Protein AF-D3E4I1-F1 (afdb_monomer_lite)

Structure (mmCIF, N/CA/C/O backbone):
data_AF-D3E4I1-F1
#
_entry.id   AF-D3E4I1-F1
#
loop_
_atom_site.group_PDB
_atom_site.id
_atom_site.type_symbol
_atom_site.label_atom_id
_atom_site.label_alt_id
_atom_site.label_comp_id
_atom_site.label_asym_id
_atom_site.label_entity_id
_atom_site.label_seq_id
_atom_site.pdbx_PDB_ins_code
_atom_site.Cartn_x
_atom_site.Cartn_y
_atom_site.Cartn_z
_atom_site.occupancy
_atom_site.B_iso_or_equiv
_atom_site.auth_seq_id
_atom_site.auth_comp_id
_atom_site.auth_asym_id
_atom_site.auth_atom_id
_atom_site.pdbx_PDB_model_num
ATOM 1 N N . MET A 1 1 ? 21.323 5.789 11.552 1.00 36.91 1 MET A N 1
ATOM 2 C CA . MET A 1 1 ? 20.422 6.465 10.595 1.00 36.91 1 MET A CA 1
ATOM 3 C C . MET A 1 1 ? 19.022 6.414 11.172 1.00 36.91 1 MET A C 1
ATOM 5 O O . MET A 1 1 ? 18.450 5.338 11.233 1.00 36.91 1 MET A O 1
ATOM 9 N N . THR A 1 2 ? 18.510 7.530 11.676 1.00 33.69 2 THR A N 1
ATOM 10 C CA . THR A 1 2 ? 17.111 7.660 12.098 1.00 33.69 2 THR A CA 1
ATOM 11 C C . THR A 1 2 ? 16.271 7.856 10.841 1.00 33.69 2 THR A C 1
ATOM 13 O O . THR A 1 2 ? 16.482 8.821 10.106 1.00 33.69 2 THR A O 1
ATOM 16 N N . ASN A 1 3 ? 15.364 6.923 10.550 1.00 42.56 3 ASN A N 1
ATOM 17 C CA . ASN A 1 3 ? 14.399 7.085 9.466 1.00 42.56 3 ASN A CA 1
ATOM 18 C C . ASN A 1 3 ? 13.478 8.265 9.818 1.00 42.56 3 ASN A C 1
ATOM 20 O O . ASN A 1 3 ? 12.537 8.107 10.595 1.00 42.56 3 ASN A O 1
ATOM 24 N N . ARG A 1 4 ? 13.765 9.460 9.283 1.00 48.34 4 ARG A N 1
ATOM 25 C CA . ARG A 1 4 ? 12.810 10.580 9.306 1.00 48.34 4 ARG A CA 1
ATOM 26 C C . ARG A 1 4 ? 11.484 10.080 8.719 1.00 48.34 4 ARG A C 1
ATOM 28 O O . ARG A 1 4 ? 11.490 9.507 7.632 1.00 48.34 4 ARG A O 1
ATOM 35 N N . GLY A 1 5 ? 10.393 10.260 9.460 1.00 61.69 5 GLY A N 1
ATOM 36 C CA . GLY A 1 5 ? 9.040 9.861 9.067 1.00 61.69 5 GLY A CA 1
ATOM 37 C C . GLY A 1 5 ? 8.510 8.554 9.668 1.00 61.69 5 GLY A C 1
ATOM 38 O O . GLY A 1 5 ? 7.315 8.318 9.556 1.00 61.69 5 GLY A O 1
ATOM 39 N N . THR A 1 6 ? 9.324 7.706 10.320 1.00 73.38 6 THR A N 1
ATOM 40 C CA . THR A 1 6 ? 8.783 6.482 10.958 1.00 73.38 6 THR A CA 1
ATOM 41 C C . THR A 1 6 ? 8.010 6.801 12.237 1.00 73.38 6 THR A C 1
ATOM 43 O O . THR A 1 6 ? 6.896 6.327 12.385 1.00 73.38 6 THR A O 1
ATOM 46 N N . ALA A 1 7 ? 8.563 7.632 13.126 1.00 83.75 7 ALA A N 1
ATOM 47 C CA . ALA A 1 7 ? 7.872 8.020 14.359 1.00 83.75 7 ALA A CA 1
ATOM 48 C C . ALA A 1 7 ? 6.599 8.833 14.063 1.00 83.75 7 ALA A C 1
ATOM 50 O O . ALA A 1 7 ? 5.526 8.470 14.522 1.00 83.75 7 ALA A O 1
ATOM 51 N N . GLU A 1 8 ? 6.713 9.855 13.208 1.00 86.56 8 GLU A N 1
ATOM 52 C CA . GLU A 1 8 ? 5.580 10.682 12.763 1.00 86.56 8 GLU A CA 1
ATOM 53 C C . GLU A 1 8 ? 4.506 9.839 12.050 1.00 86.56 8 GLU A C 1
ATOM 55 O O . GLU A 1 8 ? 3.317 10.041 12.258 1.00 86.56 8 GLU A O 1
ATOM 60 N N . GLY A 1 9 ? 4.912 8.860 11.231 1.00 87.50 9 GLY A N 1
ATOM 61 C CA . GLY A 1 9 ? 3.986 7.929 10.582 1.00 87.50 9 GLY A CA 1
ATOM 62 C C . GLY A 1 9 ? 3.204 7.091 11.591 1.00 87.50 9 GLY A C 1
ATOM 63 O O . GLY A 1 9 ? 1.982 7.033 11.512 1.00 87.50 9 GLY A O 1
ATOM 64 N N . THR A 1 10 ? 3.890 6.519 12.582 1.00 91.38 10 THR A N 1
ATOM 65 C CA . THR A 1 10 ? 3.241 5.753 13.654 1.00 91.38 10 THR A CA 1
ATOM 66 C C . THR A 1 10 ? 2.313 6.622 14.509 1.00 91.38 10 THR A C 1
ATOM 68 O O . THR A 1 10 ? 1.240 6.173 14.903 1.00 91.38 10 THR A O 1
ATOM 71 N N . GLU A 1 11 ? 2.677 7.876 14.778 1.00 93.94 11 GLU A N 1
ATOM 72 C CA . GLU A 1 11 ? 1.803 8.821 15.487 1.00 93.94 11 GLU A CA 1
ATOM 73 C C . GLU A 1 11 ? 0.514 9.113 14.705 1.00 93.94 11 GLU A C 1
ATOM 75 O O . GLU A 1 11 ? -0.566 9.150 15.300 1.00 93.94 11 GLU A O 1
ATOM 80 N N . GLU A 1 12 ? 0.595 9.261 13.380 1.00 94.56 12 GLU A N 1
ATOM 81 C CA . GLU A 1 12 ? -0.579 9.428 12.510 1.00 94.56 12 GLU A CA 1
ATOM 82 C C . GLU A 1 12 ? -1.448 8.165 12.463 1.00 94.56 12 GLU A C 1
ATOM 84 O O . GLU A 1 12 ? -2.672 8.260 12.533 1.00 94.56 12 GLU A O 1
ATOM 89 N N . GLU A 1 13 ? -0.839 6.978 12.391 1.00 95.81 13 GLU A N 1
ATOM 90 C CA . GLU A 1 13 ? -1.548 5.689 12.431 1.00 95.81 13 GLU A CA 1
ATOM 91 C C . GLU A 1 13 ? -2.363 5.548 13.724 1.00 95.81 13 GLU A C 1
ATOM 93 O O . GLU A 1 13 ? -3.569 5.284 13.681 1.00 95.81 13 GLU A O 1
ATOM 98 N N . ILE A 1 14 ? -1.735 5.815 14.875 1.00 96.88 14 ILE A N 1
ATOM 99 C CA . ILE A 1 14 ? -2.391 5.807 16.190 1.00 96.88 14 ILE A CA 1
ATOM 100 C C . ILE A 1 14 ? -3.504 6.857 16.241 1.00 96.88 14 ILE A C 1
ATOM 102 O O . ILE A 1 14 ? -4.621 6.553 16.663 1.00 96.88 14 ILE A O 1
ATOM 106 N N . SER A 1 15 ? -3.221 8.087 15.809 1.00 96.56 15 SER A N 1
ATOM 107 C CA . SER A 1 15 ? -4.190 9.189 15.841 1.00 96.56 15 SER A CA 1
ATOM 108 C C . SER A 1 15 ? -5.423 8.884 14.992 1.00 96.56 15 SER A C 1
ATOM 110 O O . SER A 1 15 ? -6.545 9.158 15.416 1.00 96.56 15 SER A O 1
ATOM 112 N N . PHE A 1 16 ? -5.235 8.258 13.830 1.00 96.81 16 PHE A N 1
ATOM 113 C CA . PHE A 1 16 ? -6.325 7.865 12.946 1.00 96.81 16 PHE A CA 1
ATOM 114 C C . PHE A 1 16 ? -7.202 6.756 13.547 1.00 96.81 16 PHE A C 1
ATOM 116 O O . PHE A 1 16 ? -8.428 6.827 13.459 1.00 96.81 16 PHE A O 1
ATOM 123 N N . VAL A 1 17 ? -6.605 5.768 14.222 1.00 98.00 17 VAL A N 1
ATOM 124 C CA . VAL A 1 17 ? -7.364 4.740 14.959 1.00 98.00 17 VAL A CA 1
ATOM 125 C C . VAL A 1 17 ? -8.220 5.367 16.053 1.00 98.00 17 VAL A C 1
ATOM 127 O O . VAL A 1 17 ? -9.422 5.101 16.124 1.00 98.00 17 VAL A O 1
ATOM 130 N N . LYS A 1 18 ? -7.623 6.243 16.867 1.00 98.00 18 LYS A N 1
ATOM 131 C CA . LYS A 1 18 ? -8.336 6.954 17.936 1.00 98.00 18 LYS A CA 1
ATOM 132 C C . LYS A 1 18 ? -9.490 7.783 17.382 1.00 98.00 18 LYS A C 1
ATOM 134 O O . LYS A 1 18 ? -10.589 7.731 17.924 1.00 98.00 18 LYS A O 1
ATOM 139 N N . LEU A 1 19 ? -9.260 8.507 16.285 1.00 96.56 19 LEU A N 1
ATOM 140 C CA . LEU A 1 19 ? -10.280 9.307 15.607 1.00 96.56 19 LEU A CA 1
ATOM 141 C C . LEU A 1 19 ? -11.499 8.459 15.216 1.00 96.56 19 LEU A C 1
ATOM 143 O O . LEU A 1 19 ? -12.627 8.819 15.547 1.00 96.56 19 LEU A O 1
ATOM 147 N N . LEU A 1 20 ? -11.279 7.313 14.563 1.00 97.12 20 LEU A N 1
ATOM 148 C CA . LEU A 1 20 ? -12.366 6.419 14.154 1.00 97.12 20 LEU A CA 1
ATOM 149 C C . LEU A 1 20 ? -13.113 5.827 15.355 1.00 97.12 20 LEU A C 1
ATOM 151 O O . LEU A 1 20 ? -14.343 5.769 15.341 1.00 97.12 20 LEU A O 1
ATOM 155 N N . ASN A 1 21 ? -12.392 5.414 16.397 1.00 98.00 21 ASN A N 1
ATOM 156 C CA . ASN A 1 21 ? -12.979 4.760 17.568 1.00 98.00 21 ASN A CA 1
ATOM 157 C C . ASN A 1 21 ? -13.709 5.721 18.516 1.00 98.00 21 ASN A C 1
ATOM 159 O O . ASN A 1 21 ? -14.618 5.273 19.216 1.00 98.00 21 ASN A O 1
ATOM 163 N N . LYS A 1 22 ? -13.371 7.019 18.509 1.00 96.81 22 LYS A N 1
ATOM 164 C CA . LYS A 1 22 ? -14.124 8.069 19.222 1.00 96.81 22 LYS A CA 1
ATOM 165 C C . LYS A 1 22 ? -15.528 8.274 18.665 1.00 96.81 22 LYS A C 1
ATOM 167 O O . LYS A 1 22 ? -16.434 8.604 19.420 1.00 96.81 22 LYS A O 1
ATOM 172 N N . LYS A 1 23 ? -15.717 8.054 17.358 1.00 94.12 23 LYS A N 1
ATOM 173 C CA . LYS A 1 23 ? -17.021 8.151 16.671 1.00 94.12 23 LYS A CA 1
ATOM 174 C C . LYS A 1 23 ? -17.686 9.534 16.796 1.00 94.12 23 LYS A C 1
ATOM 176 O O . LYS A 1 23 ? -18.899 9.650 16.669 1.00 94.12 23 LYS A O 1
ATOM 181 N N . GLU A 1 24 ? -16.893 10.583 17.017 1.00 93.19 24 GLU A N 1
ATOM 182 C CA . GLU A 1 24 ? -17.367 11.976 17.060 1.00 93.19 24 GLU A CA 1
ATOM 183 C C . GLU A 1 24 ? -17.644 12.531 15.652 1.00 93.19 24 GLU A C 1
ATOM 185 O O . GLU A 1 24 ? -18.569 13.319 15.465 1.00 93.19 24 GLU A O 1
ATOM 190 N N . ASP A 1 25 ? -16.867 12.086 14.658 1.00 91.25 25 ASP A N 1
ATOM 191 C CA . ASP A 1 25 ? -17.069 12.366 13.235 1.00 91.25 25 ASP A CA 1
ATOM 192 C C . ASP A 1 25 ? -17.334 11.051 12.489 1.00 91.25 25 ASP A C 1
ATOM 194 O O . ASP A 1 25 ? -16.483 10.158 12.425 1.00 91.25 25 ASP A O 1
ATOM 198 N N . LEU A 1 26 ? -18.539 10.931 11.932 1.00 93.88 26 LEU A N 1
ATOM 199 C CA . LEU A 1 26 ? -18.988 9.735 11.223 1.00 93.88 26 LEU A CA 1
ATOM 200 C C . LEU A 1 26 ? -18.676 9.760 9.722 1.00 93.88 26 LEU A C 1
ATOM 202 O O . LEU A 1 26 ? -18.891 8.753 9.057 1.00 93.88 26 LEU A O 1
ATOM 206 N N . SER A 1 27 ? -18.100 10.840 9.185 1.00 94.12 27 SER A N 1
ATOM 207 C CA . SER A 1 27 ? -17.825 10.970 7.746 1.00 94.12 27 SER A CA 1
ATOM 208 C C . SER A 1 27 ? -16.948 9.840 7.195 1.00 94.12 27 SER A C 1
ATOM 210 O O . SER A 1 27 ? -17.201 9.321 6.107 1.00 94.12 27 SER A O 1
ATOM 212 N N . TYR A 1 28 ? -15.950 9.390 7.959 1.00 93.12 28 TYR A N 1
ATOM 213 C CA . TYR A 1 28 ? -15.136 8.233 7.584 1.00 93.12 28 TYR A CA 1
ATOM 214 C C . TYR A 1 28 ? -15.924 6.920 7.631 1.00 93.12 28 TYR A C 1
ATOM 216 O O . TYR A 1 28 ? -15.741 6.065 6.766 1.00 93.12 28 TYR A O 1
ATOM 224 N N . TRP A 1 29 ? -16.811 6.756 8.613 1.00 95.06 29 TRP A N 1
ATOM 225 C CA . TRP A 1 29 ? -17.662 5.573 8.737 1.00 95.06 29 TRP A CA 1
ATOM 226 C C . TRP A 1 29 ? -18.693 5.490 7.609 1.00 95.06 29 TRP A C 1
ATOM 228 O O . TRP A 1 29 ? -18.923 4.403 7.076 1.00 95.06 29 TRP A O 1
ATOM 238 N N . ASP A 1 30 ? -19.220 6.633 7.172 1.00 93.62 30 ASP A N 1
ATOM 239 C CA . ASP A 1 30 ? -20.102 6.737 6.010 1.00 93.62 30 ASP A CA 1
ATOM 240 C C . ASP A 1 30 ? -19.381 6.303 4.724 1.00 93.62 30 ASP A C 1
ATOM 242 O O . ASP A 1 30 ? -19.939 5.559 3.917 1.00 93.62 30 ASP A O 1
ATOM 246 N N . VAL A 1 31 ? -18.110 6.695 4.552 1.00 93.06 31 VAL A N 1
ATOM 247 C CA . VAL A 1 31 ? -17.268 6.252 3.422 1.00 93.06 31 VAL A CA 1
ATOM 248 C C . VAL A 1 31 ? -16.987 4.751 3.480 1.00 93.06 31 VAL A C 1
ATOM 250 O O . VAL A 1 31 ? -16.997 4.082 2.445 1.00 93.06 31 VAL A O 1
ATOM 253 N N . LEU A 1 32 ? -16.733 4.213 4.675 1.00 92.50 32 LEU A N 1
ATOM 254 C CA . LEU A 1 32 ? -16.532 2.777 4.874 1.00 92.50 32 LEU A CA 1
ATOM 255 C C . LEU A 1 32 ? -17.819 1.976 4.638 1.00 92.50 32 LEU A C 1
ATOM 257 O O . LEU A 1 32 ? -17.732 0.792 4.312 1.00 92.50 32 LEU A O 1
ATOM 261 N N . ASN A 1 33 ? -18.987 2.614 4.768 1.00 94.69 33 ASN A N 1
ATOM 262 C CA . ASN A 1 33 ? -20.305 1.993 4.669 1.00 94.69 33 ASN A CA 1
ATOM 263 C C . ASN A 1 33 ? -20.447 0.798 5.636 1.00 94.69 33 ASN A C 1
ATOM 265 O O . ASN A 1 33 ? -20.873 -0.297 5.259 1.00 94.69 33 ASN A O 1
ATOM 269 N N . LEU A 1 34 ? -20.033 1.012 6.889 1.00 94.19 34 LEU A N 1
ATOM 270 C CA . LEU A 1 34 ? -20.087 0.040 7.983 1.00 94.19 34 LEU A CA 1
ATOM 271 C C . LEU A 1 34 ? -20.824 0.638 9.188 1.00 94.19 34 LEU A C 1
ATOM 273 O O . LEU A 1 34 ? -20.801 1.845 9.411 1.00 94.19 34 LEU A O 1
ATOM 277 N N . ASP A 1 35 ? -21.459 -0.216 9.992 1.00 93.00 35 ASP A N 1
ATOM 278 C CA . ASP A 1 35 ? -22.154 0.213 11.210 1.00 93.00 35 ASP A CA 1
ATOM 279 C C . ASP A 1 35 ? -21.155 0.609 12.305 1.00 93.00 35 ASP A C 1
ATOM 281 O O . ASP A 1 35 ? -20.599 -0.248 12.993 1.00 93.00 35 ASP A O 1
ATOM 285 N N . HIS A 1 36 ? -20.958 1.907 12.508 1.00 92.25 36 HIS A N 1
ATOM 286 C CA . HIS A 1 36 ? -20.023 2.411 13.508 1.00 92.25 36 HIS A CA 1
ATOM 287 C C . HIS A 1 36 ? -20.338 1.942 14.935 1.00 92.25 36 HIS A C 1
ATOM 289 O O . HIS A 1 36 ? -19.455 2.033 15.770 1.00 92.25 36 HIS A O 1
ATOM 295 N N . ASN A 1 37 ? -21.523 1.420 15.271 1.00 92.69 37 ASN A N 1
ATOM 296 C CA . ASN A 1 37 ? -21.819 0.988 16.646 1.00 92.69 37 ASN A CA 1
ATOM 297 C C . ASN A 1 37 ? -21.088 -0.297 17.042 1.00 92.69 37 ASN A C 1
ATOM 299 O O . ASN A 1 37 ? -20.592 -0.395 18.161 1.00 92.69 37 ASN A O 1
ATOM 303 N N . CYS A 1 38 ? -20.986 -1.255 16.120 1.00 94.81 38 CYS A N 1
ATOM 304 C CA . CYS A 1 38 ? -20.365 -2.559 16.366 1.00 94.81 38 CYS A CA 1
ATOM 305 C C . CYS A 1 38 ? -19.021 -2.750 15.653 1.00 94.81 38 CYS A C 1
ATOM 307 O O . CYS A 1 38 ? -18.448 -3.836 15.721 1.00 94.81 38 CYS A O 1
ATOM 309 N N . HIS A 1 39 ? -18.520 -1.720 14.971 1.00 97.62 39 HIS A N 1
ATOM 310 C CA . HIS A 1 39 ? -17.228 -1.748 14.296 1.00 97.62 39 HIS A CA 1
ATOM 311 C C . HIS A 1 39 ? -16.209 -0.833 14.976 1.00 97.62 39 HIS A C 1
ATOM 313 O O . HIS A 1 39 ? -16.547 0.213 15.539 1.00 97.62 39 HIS A O 1
ATOM 319 N N . PHE A 1 40 ? -14.948 -1.250 14.899 1.00 98.25 40 PHE A N 1
ATOM 320 C CA . PHE A 1 40 ? -13.806 -0.590 15.518 1.00 98.25 40 PHE A CA 1
ATOM 321 C C . PHE A 1 40 ? -12.605 -0.627 14.577 1.00 98.25 40 PHE A C 1
ATOM 323 O O . PHE A 1 40 ? -12.374 -1.617 13.880 1.00 98.25 40 PHE A O 1
ATOM 330 N N . ALA A 1 41 ? -11.846 0.461 14.551 1.00 98.19 41 ALA A N 1
ATOM 331 C CA . ALA A 1 41 ? -10.564 0.534 13.874 1.00 98.19 41 ALA A CA 1
ATOM 332 C C . ALA A 1 41 ? -9.480 -0.110 14.741 1.00 98.19 41 ALA A C 1
ATOM 334 O O . ALA A 1 41 ? -9.385 0.174 15.936 1.00 98.19 41 ALA A O 1
ATOM 335 N N . ILE A 1 42 ? -8.659 -0.956 14.123 1.00 98.44 42 ILE A N 1
ATOM 336 C CA . ILE A 1 42 ? -7.605 -1.734 14.771 1.00 98.44 42 ILE A CA 1
ATOM 337 C C . ILE A 1 42 ? -6.262 -1.406 14.124 1.00 98.44 42 ILE A C 1
ATOM 339 O O . ILE A 1 42 ? -6.091 -1.580 12.913 1.00 98.44 42 ILE A O 1
ATOM 343 N N . HIS A 1 43 ? -5.305 -0.949 14.933 1.00 98.25 43 HIS A N 1
ATOM 344 C CA . HIS A 1 43 ? -3.932 -0.701 14.502 1.00 98.25 43 HIS A CA 1
ATOM 345 C C . HIS A 1 43 ? -3.197 -2.019 14.234 1.00 98.25 43 HIS A C 1
ATOM 347 O O . HIS A 1 43 ? -3.180 -2.917 15.080 1.00 98.25 43 HIS A O 1
ATOM 353 N N . VAL A 1 44 ? -2.560 -2.130 13.068 1.00 96.94 44 VAL A N 1
ATOM 354 C CA . VAL A 1 44 ? -1.789 -3.308 12.668 1.00 96.94 44 VAL A CA 1
ATOM 355 C C . VAL A 1 44 ? -0.364 -3.229 13.204 1.00 96.94 44 VAL A C 1
ATOM 35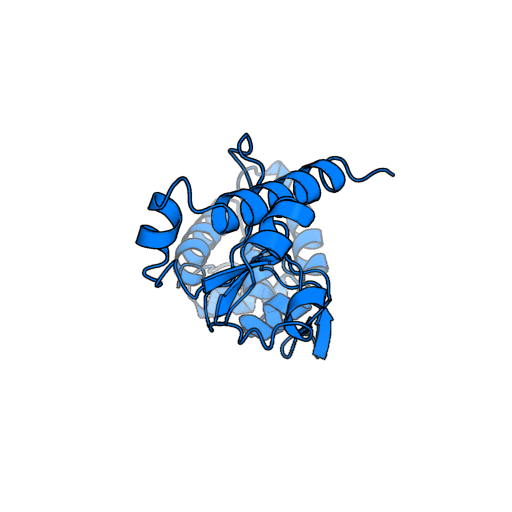7 O O . VAL A 1 44 ? 0.416 -2.382 12.787 1.00 96.94 44 VAL A O 1
ATOM 360 N N . LEU A 1 45 ? 0.014 -4.171 14.069 1.00 94.38 45 LEU A N 1
ATOM 361 C CA . LEU A 1 45 ? 1.353 -4.215 14.666 1.00 94.38 45 LEU A CA 1
ATOM 362 C C . LEU A 1 45 ? 2.244 -5.286 14.034 1.00 94.38 45 LEU A C 1
ATOM 364 O O . LEU A 1 45 ? 3.466 -5.134 13.939 1.00 94.38 45 LEU A O 1
ATOM 368 N N . TYR A 1 46 ? 1.646 -6.396 13.598 1.00 94.25 46 TYR A N 1
ATOM 369 C CA . TYR A 1 46 ? 2.392 -7.608 13.300 1.00 94.25 46 TYR A CA 1
ATOM 370 C C . TYR A 1 46 ? 2.511 -7.892 11.808 1.00 94.25 46 TYR A C 1
ATOM 372 O O . TYR A 1 46 ? 1.603 -7.689 10.998 1.00 94.25 46 TYR A O 1
ATOM 380 N N . GLN A 1 47 ? 3.650 -8.478 11.441 1.00 93.81 47 GLN A N 1
ATOM 381 C CA . GLN A 1 47 ? 3.862 -8.988 10.093 1.00 93.81 47 GLN A CA 1
ATOM 382 C C . GLN A 1 47 ? 2.870 -10.104 9.757 1.00 93.81 47 GLN A C 1
ATOM 384 O O . GLN A 1 47 ? 2.620 -11.009 10.557 1.00 93.81 47 GLN A O 1
ATOM 389 N N . LYS A 1 48 ? 2.382 -10.096 8.518 1.00 91.81 48 LYS A N 1
ATOM 390 C CA . LYS A 1 48 ? 1.477 -11.114 7.977 1.00 91.81 48 LYS A CA 1
ATOM 391 C C . LYS A 1 48 ? 2.209 -11.982 6.964 1.00 91.81 48 LYS A C 1
ATOM 393 O O . LYS A 1 48 ? 3.154 -11.549 6.303 1.00 91.81 48 LYS A O 1
ATOM 398 N N . PHE A 1 49 ? 1.800 -13.241 6.849 1.00 91.44 49 PHE A N 1
ATOM 399 C CA . PHE A 1 49 ? 2.400 -14.152 5.882 1.00 91.44 49 PHE A CA 1
ATOM 400 C C . PHE A 1 49 ? 1.947 -13.797 4.461 1.00 91.44 49 PHE A C 1
ATOM 402 O O . PHE A 1 49 ? 0.762 -13.868 4.137 1.00 91.44 49 PHE A O 1
ATOM 409 N N . SER A 1 50 ? 2.892 -13.424 3.600 1.00 87.00 50 SER A N 1
ATOM 410 C CA . SER A 1 50 ? 2.628 -13.142 2.191 1.00 87.00 50 SER A CA 1
ATOM 411 C C . SER A 1 50 ? 2.803 -14.403 1.358 1.00 87.00 50 SER A C 1
ATOM 413 O O . SER A 1 50 ? 3.893 -14.975 1.310 1.00 87.00 50 SER A O 1
ATOM 415 N N . LYS A 1 51 ? 1.738 -14.790 0.644 1.00 86.88 51 LYS A N 1
ATOM 416 C CA . LYS A 1 51 ? 1.760 -15.904 -0.318 1.00 86.88 51 LYS A CA 1
ATOM 417 C C . LYS A 1 51 ? 2.684 -15.626 -1.505 1.00 86.88 51 LYS A C 1
ATOM 419 O O . LYS A 1 51 ? 3.300 -16.552 -2.008 1.00 86.88 51 LYS A O 1
ATOM 424 N N . ILE A 1 52 ? 2.800 -14.360 -1.918 1.00 82.38 52 ILE A N 1
ATOM 425 C CA . ILE A 1 52 ? 3.618 -13.954 -3.073 1.00 82.38 52 ILE A CA 1
ATOM 426 C C . ILE A 1 52 ? 5.098 -14.149 -2.755 1.00 82.38 52 ILE A C 1
ATOM 428 O O . ILE A 1 52 ? 5.829 -14.757 -3.520 1.00 82.38 52 ILE A O 1
ATOM 432 N N . SER A 1 53 ? 5.543 -13.661 -1.596 1.00 81.38 53 SER A N 1
ATOM 433 C CA . SER A 1 53 ? 6.957 -13.726 -1.215 1.00 81.38 53 SER A CA 1
ATOM 434 C C . SER A 1 53 ? 7.315 -14.939 -0.353 1.00 81.38 53 SER A C 1
ATOM 436 O O . SER A 1 53 ? 8.454 -15.024 0.100 1.00 81.38 53 SER A O 1
ATOM 438 N N . ASN A 1 54 ? 6.345 -15.816 -0.069 1.00 85.25 54 ASN A N 1
ATOM 439 C CA . ASN A 1 54 ? 6.460 -16.993 0.798 1.00 85.25 54 ASN A CA 1
ATOM 440 C C . ASN A 1 54 ? 7.176 -16.718 2.140 1.00 85.25 54 ASN A C 1
ATOM 442 O O . ASN A 1 54 ? 8.034 -17.481 2.582 1.00 85.25 54 ASN A O 1
ATOM 446 N N . LYS A 1 55 ? 6.878 -15.573 2.765 1.00 89.56 55 LYS A N 1
ATOM 447 C CA . LYS A 1 55 ? 7.513 -15.119 4.015 1.00 89.56 55 LYS A CA 1
ATOM 448 C C . LYS A 1 55 ? 6.629 -14.126 4.762 1.00 89.56 55 LYS A C 1
ATOM 450 O O . LYS A 1 55 ? 5.725 -13.533 4.169 1.00 89.56 55 LYS A O 1
ATOM 455 N N . LYS A 1 56 ? 6.918 -13.905 6.048 1.00 92.06 56 LYS A N 1
ATOM 456 C CA . LYS A 1 56 ? 6.309 -12.817 6.824 1.00 92.06 56 LYS A CA 1
ATOM 457 C C . LYS A 1 56 ? 6.795 -11.461 6.305 1.00 92.06 56 LYS A C 1
ATOM 459 O O . LYS A 1 56 ? 7.987 -11.271 6.061 1.00 92.06 56 LYS A O 1
ATOM 464 N N . VAL A 1 57 ? 5.857 -10.545 6.092 1.00 88.06 57 VAL A N 1
ATOM 465 C CA . VAL A 1 57 ? 6.105 -9.174 5.634 1.00 88.06 57 VAL A CA 1
ATOM 466 C C . VAL A 1 57 ? 5.207 -8.214 6.400 1.00 88.06 57 VAL A C 1
ATOM 468 O O . VAL A 1 57 ? 4.132 -8.601 6.858 1.00 88.06 57 VAL A O 1
ATOM 471 N N . TYR A 1 58 ? 5.625 -6.957 6.517 1.00 87.69 58 TYR A N 1
ATOM 472 C CA . TYR A 1 58 ? 4.711 -5.917 6.973 1.00 87.69 58 TYR A CA 1
ATOM 473 C C . TYR A 1 58 ? 3.570 -5.772 5.956 1.00 87.69 58 TYR A C 1
ATOM 475 O O . TYR A 1 58 ? 3.844 -5.684 4.749 1.00 87.69 58 TYR A O 1
ATOM 483 N N . PRO A 1 59 ? 2.306 -5.834 6.402 1.00 90.00 59 PRO A N 1
ATOM 484 C CA . PRO A 1 59 ? 1.177 -5.592 5.521 1.00 90.00 59 PRO A CA 1
ATOM 485 C C . PRO A 1 59 ? 1.201 -4.145 5.016 1.00 90.00 59 PRO A C 1
ATOM 487 O O . PRO A 1 59 ? 1.871 -3.282 5.567 1.00 90.00 59 PRO A O 1
ATOM 490 N N . LYS A 1 60 ? 0.480 -3.893 3.922 1.00 87.75 60 LYS A N 1
ATOM 491 C CA . LYS A 1 60 ? 0.295 -2.530 3.397 1.00 87.75 60 LYS A CA 1
ATOM 492 C C . LYS A 1 60 ? -0.768 -1.733 4.152 1.00 87.75 60 LYS A C 1
ATOM 494 O O . LYS A 1 60 ? -0.866 -0.531 3.951 1.00 87.75 60 LYS A O 1
ATOM 499 N N . ALA A 1 61 ? -1.632 -2.442 4.869 1.00 93.50 61 ALA A N 1
ATOM 500 C CA . ALA A 1 61 ? -2.641 -1.837 5.708 1.00 93.50 61 ALA A CA 1
ATOM 501 C C . ALA A 1 61 ? -1.992 -1.525 7.050 1.00 93.50 61 ALA A C 1
ATOM 503 O O . ALA A 1 61 ? -1.397 -2.418 7.655 1.00 93.50 61 ALA A O 1
ATOM 504 N N . ASP A 1 62 ? -2.137 -0.279 7.463 1.00 95.62 62 ASP A N 1
ATOM 505 C CA . ASP A 1 62 ? -1.690 0.219 8.756 1.00 95.62 62 ASP A CA 1
ATOM 506 C C . ASP A 1 62 ? -2.849 0.082 9.766 1.00 95.62 62 ASP A C 1
ATOM 508 O O . ASP A 1 62 ? -2.646 -0.180 10.945 1.00 95.62 62 ASP A O 1
ATOM 512 N N . VAL A 1 63 ? -4.095 0.142 9.280 1.00 97.44 63 VAL A N 1
ATOM 513 C CA . VAL A 1 63 ? -5.326 -0.044 10.060 1.00 97.44 63 VAL A CA 1
ATOM 514 C C . VAL A 1 63 ? -6.265 -1.003 9.327 1.00 97.44 63 VAL A C 1
ATOM 516 O O . VAL A 1 63 ? -6.260 -1.069 8.097 1.00 97.44 63 VAL A O 1
ATOM 519 N N . TYR A 1 64 ? -7.095 -1.744 10.051 1.00 97.75 64 TYR A N 1
ATOM 520 C CA . TYR A 1 64 ? -8.263 -2.427 9.485 1.00 97.75 64 TYR A CA 1
ATOM 521 C C . TYR A 1 64 ? -9.474 -2.276 10.401 1.00 97.75 64 TYR A C 1
ATOM 523 O O . TYR A 1 64 ? -9.344 -1.823 11.535 1.00 97.75 64 TYR A O 1
ATOM 531 N N . ILE A 1 65 ? -10.654 -2.648 9.908 1.00 98.19 65 ILE A N 1
ATOM 532 C CA . ILE A 1 65 ? -11.884 -2.609 10.697 1.00 98.19 65 ILE A CA 1
ATOM 533 C C . ILE A 1 65 ? -12.219 -4.010 11.197 1.00 98.19 65 ILE A C 1
ATOM 535 O O . ILE A 1 65 ? -12.231 -4.963 10.415 1.00 98.19 65 ILE A O 1
ATOM 539 N N . ALA A 1 66 ? -12.529 -4.130 12.482 1.00 98.25 66 ALA A N 1
ATOM 540 C CA . ALA A 1 66 ? -13.048 -5.344 13.094 1.00 98.25 66 ALA A CA 1
ATOM 541 C C . ALA A 1 66 ? -14.446 -5.104 13.666 1.00 98.25 66 ALA A C 1
ATOM 543 O O . ALA A 1 66 ? -14.808 -3.972 13.996 1.00 98.25 66 ALA A O 1
ATOM 544 N N . LYS A 1 67 ? -15.238 -6.168 13.760 1.00 98.06 67 LYS A N 1
ATOM 545 C CA . LYS A 1 67 ? -16.578 -6.158 14.339 1.00 98.06 67 LYS A CA 1
ATOM 546 C C . LYS A 1 67 ? -16.571 -6.875 15.678 1.00 98.06 67 LYS A C 1
ATOM 548 O O . LYS A 1 67 ? -15.981 -7.939 15.800 1.00 98.06 67 LYS A O 1
ATOM 553 N N . GLY A 1 68 ? -17.275 -6.321 16.652 1.00 96.50 68 GLY A N 1
ATOM 554 C CA . GLY A 1 68 ? -17.446 -6.942 17.957 1.00 96.50 68 GLY A CA 1
ATOM 555 C C . GLY A 1 68 ? -18.055 -5.968 18.949 1.00 96.50 68 GLY A C 1
ATOM 556 O O . GLY A 1 68 ? -18.827 -5.083 18.571 1.00 96.50 68 GLY A O 1
ATOM 557 N N . ASN A 1 69 ? -17.705 -6.132 20.220 1.00 95.88 69 ASN A N 1
ATOM 558 C CA . ASN A 1 69 ? -18.181 -5.269 21.289 1.00 95.88 69 ASN A CA 1
ATOM 559 C C . ASN A 1 69 ? -17.039 -4.931 22.250 1.00 95.88 69 ASN A C 1
ATOM 561 O O . ASN A 1 69 ? -16.567 -5.798 22.980 1.00 95.88 69 ASN A O 1
ATOM 565 N N . VAL A 1 70 ? -16.636 -3.660 22.277 1.00 96.75 70 VAL A N 1
ATOM 566 C CA . VAL A 1 70 ? -15.652 -3.139 23.232 1.00 96.75 70 VAL A CA 1
ATOM 567 C C . VAL A 1 70 ? -16.380 -2.215 24.211 1.00 96.75 70 VAL A C 1
ATOM 569 O O . VAL A 1 70 ? -17.050 -1.281 23.760 1.00 96.75 70 VAL A O 1
ATOM 572 N N . PRO A 1 71 ? -16.284 -2.442 25.534 1.00 96.62 71 PRO A N 1
ATOM 573 C CA . PRO A 1 71 ? -16.898 -1.559 26.518 1.00 96.62 71 PRO A CA 1
ATOM 574 C C . PRO A 1 71 ? -16.415 -0.116 26.357 1.00 96.62 71 PRO A C 1
ATOM 576 O O . PRO A 1 71 ? -15.216 0.130 26.244 1.00 96.62 71 PRO A O 1
ATOM 579 N N . TYR A 1 72 ? -17.337 0.849 26.414 1.00 95.69 72 TYR A N 1
ATOM 580 C CA . TYR A 1 72 ? -16.980 2.266 26.299 1.00 95.69 72 TYR A CA 1
ATOM 581 C C . TYR A 1 72 ? -15.964 2.701 27.364 1.00 95.69 72 TYR A C 1
ATOM 583 O O . TYR A 1 72 ? -15.023 3.414 27.044 1.00 95.69 72 TYR A O 1
ATOM 591 N N . SER A 1 73 ? -16.096 2.207 28.601 1.00 97.31 73 SER A N 1
ATOM 592 C CA . SER A 1 73 ? -15.136 2.493 29.674 1.00 97.31 73 SER A CA 1
ATOM 593 C C . SER A 1 73 ? -13.717 2.056 29.313 1.00 97.31 73 SER A C 1
ATOM 595 O O . SER A 1 73 ? -12.771 2.786 29.563 1.00 97.31 73 SER A O 1
ATOM 597 N N . TYR A 1 74 ? -13.564 0.902 28.653 1.00 97.62 74 TYR A N 1
ATOM 598 C CA . TYR A 1 74 ? -12.256 0.449 28.186 1.00 97.62 74 TYR A CA 1
ATOM 599 C C . TYR A 1 74 ? -11.695 1.374 27.104 1.00 97.62 74 TYR A C 1
ATOM 601 O O . TYR A 1 74 ? -10.507 1.686 27.125 1.00 97.62 74 TYR A O 1
ATOM 609 N N . LEU A 1 75 ? -12.537 1.817 26.162 1.00 97.25 75 LEU A N 1
ATOM 610 C CA . LEU A 1 75 ? -12.119 2.773 25.136 1.00 97.25 75 LEU A CA 1
ATOM 611 C C . LEU A 1 75 ? -11.646 4.077 25.778 1.00 97.25 75 LEU A C 1
ATOM 613 O O . LEU A 1 75 ? -10.569 4.546 25.441 1.00 97.25 75 LEU A O 1
ATOM 617 N N . GLU A 1 76 ? -12.403 4.630 26.721 1.00 97.44 76 GLU A N 1
ATOM 618 C CA . GLU A 1 76 ? -12.041 5.866 27.418 1.00 97.44 76 GLU A CA 1
ATOM 619 C C . GLU A 1 76 ? -10.728 5.715 28.205 1.00 97.44 76 GLU A C 1
ATOM 621 O O . GLU A 1 76 ? -9.815 6.525 28.031 1.00 97.44 76 GLU A O 1
ATOM 626 N N . ASP A 1 77 ? -10.580 4.627 28.969 1.00 97.62 77 ASP A N 1
ATOM 627 C CA . ASP A 1 77 ? -9.375 4.325 29.756 1.00 97.62 77 ASP A CA 1
ATOM 628 C C . ASP A 1 77 ? -8.118 4.140 28.886 1.00 97.62 77 ASP A C 1
ATOM 630 O O . ASP A 1 77 ? -6.999 4.395 29.338 1.00 97.62 77 ASP A O 1
ATOM 634 N N . ASN A 1 78 ? -8.287 3.717 27.628 1.00 96.88 78 ASN A N 1
ATOM 635 C CA . ASN A 1 78 ? -7.200 3.491 26.670 1.00 96.88 78 ASN A CA 1
ATOM 636 C C . ASN A 1 78 ? -7.095 4.595 25.601 1.00 96.88 78 ASN A C 1
ATOM 638 O O . ASN A 1 78 ? -6.468 4.391 24.558 1.00 96.88 78 ASN A O 1
ATOM 642 N N . ASP A 1 79 ? -7.705 5.766 25.833 1.00 97.88 79 ASP A N 1
ATOM 643 C CA . ASP A 1 79 ? -7.729 6.901 24.893 1.00 97.88 79 ASP A CA 1
ATOM 644 C C . ASP A 1 79 ? -8.136 6.480 23.466 1.00 97.88 79 ASP A C 1
ATOM 646 O O . ASP A 1 79 ? -7.546 6.886 22.465 1.00 97.88 79 ASP A O 1
ATOM 650 N N . PHE A 1 80 ? -9.145 5.611 23.388 1.00 98.25 80 PHE A N 1
ATOM 651 C CA . PHE A 1 80 ? -9.786 5.069 22.186 1.00 98.25 80 PHE A CA 1
ATOM 652 C C . PHE A 1 80 ? -8.849 4.308 21.240 1.00 98.25 80 PHE A C 1
ATOM 654 O O . PHE A 1 80 ? -9.194 4.029 20.087 1.00 98.25 80 PHE A O 1
ATOM 661 N N . TYR A 1 81 ? -7.658 3.950 21.705 1.00 98.38 81 TYR A N 1
ATOM 662 C CA . TYR A 1 81 ? -6.695 3.210 20.913 1.00 98.38 81 TYR A CA 1
ATOM 663 C C . TYR A 1 81 ? -6.932 1.705 21.027 1.00 98.38 81 TYR A C 1
ATOM 665 O O . TYR A 1 81 ? -7.012 1.166 22.127 1.00 98.38 81 TYR A O 1
ATOM 673 N N . LEU A 1 82 ? -7.009 1.036 19.875 1.00 98.38 82 LEU A N 1
ATOM 674 C CA . LEU A 1 82 ? -7.074 -0.418 19.779 1.00 98.38 82 LEU A CA 1
ATOM 675 C C . LEU A 1 82 ? -6.018 -0.926 18.793 1.00 98.38 82 LEU A C 1
ATOM 677 O O . LEU A 1 82 ? -5.847 -0.367 17.706 1.00 98.38 82 LEU A O 1
ATOM 681 N N . SER A 1 83 ? -5.331 -2.004 19.152 1.00 97.69 83 SER A N 1
ATOM 682 C CA . SER A 1 83 ? -4.359 -2.713 18.318 1.00 97.69 83 SER A CA 1
ATOM 683 C C . SER A 1 83 ? -4.765 -4.171 18.112 1.00 97.69 83 SER A C 1
ATOM 685 O O . SER A 1 83 ? -5.770 -4.643 18.644 1.00 97.69 83 SER A O 1
ATOM 687 N N . GLU A 1 84 ? -3.974 -4.909 17.332 1.00 96.62 84 GLU A N 1
ATOM 688 C CA . GLU A 1 84 ? -4.187 -6.349 17.145 1.00 96.62 84 GLU A CA 1
ATOM 689 C C . GLU A 1 84 ? -4.199 -7.137 18.460 1.00 96.62 84 GLU A C 1
ATOM 691 O O . GLU A 1 84 ? -4.845 -8.178 18.519 1.00 96.62 84 GLU A O 1
ATOM 696 N N . ASP A 1 85 ? -3.560 -6.633 19.517 1.00 95.56 85 ASP A N 1
ATOM 697 C CA . ASP A 1 85 ? -3.559 -7.283 20.832 1.00 95.56 85 ASP A CA 1
ATOM 698 C C . ASP A 1 85 ? -4.966 -7.320 21.444 1.00 95.56 85 ASP A C 1
ATOM 700 O O . ASP A 1 85 ? -5.346 -8.296 22.079 1.00 95.56 85 ASP A O 1
ATOM 704 N N . ASN A 1 86 ? -5.789 -6.306 21.166 1.00 96.56 86 ASN A N 1
ATOM 705 C CA . ASN A 1 86 ? -7.156 -6.225 21.680 1.00 96.56 86 ASN A CA 1
ATOM 706 C C . ASN A 1 86 ? -8.136 -7.152 20.955 1.00 96.56 86 ASN A C 1
ATOM 708 O O . ASN A 1 86 ? -9.279 -7.303 21.381 1.00 96.56 86 ASN A O 1
ATOM 712 N N . THR A 1 87 ? -7.735 -7.737 19.826 1.00 93.38 87 THR A N 1
ATOM 713 C CA . THR A 1 87 ? -8.656 -8.539 19.012 1.00 93.38 87 THR A CA 1
ATOM 714 C C . THR A 1 87 ? -9.012 -9.854 19.683 1.00 93.38 87 THR A C 1
ATOM 716 O O . THR A 1 87 ? -10.169 -10.259 19.627 1.00 93.38 87 THR A O 1
ATOM 719 N N . GLU A 1 88 ? -8.053 -10.476 20.371 1.00 90.19 88 GLU A N 1
ATOM 720 C CA . GLU A 1 88 ? -8.284 -11.694 21.149 1.00 90.19 88 GLU A CA 1
ATOM 721 C C . GLU A 1 88 ? -9.055 -11.388 22.442 1.00 90.19 88 GLU A C 1
ATOM 723 O O . GLU A 1 88 ? -9.976 -12.126 22.788 1.00 90.19 88 GLU A O 1
ATOM 728 N N . ASP A 1 89 ? -8.749 -10.268 23.108 1.00 93.50 89 ASP A N 1
ATOM 729 C CA . ASP A 1 89 ? -9.386 -9.865 24.373 1.00 93.50 89 ASP A CA 1
ATOM 730 C C . ASP A 1 89 ? -10.901 -9.634 24.246 1.00 93.50 89 ASP A C 1
ATOM 732 O O . ASP A 1 89 ? -11.658 -9.902 25.183 1.00 93.50 89 ASP A O 1
ATOM 736 N N . PHE A 1 90 ? -11.349 -9.126 23.094 1.00 95.38 90 PHE A N 1
ATOM 737 C CA . PHE A 1 90 ? -12.745 -8.740 22.854 1.00 95.38 90 PHE A CA 1
ATOM 738 C C . PHE A 1 90 ? -13.435 -9.539 21.741 1.00 95.38 90 PHE A C 1
ATOM 740 O O . PHE A 1 90 ? -14.515 -9.140 21.304 1.00 95.38 90 PHE A O 1
ATOM 747 N N . ASP A 1 91 ? -12.830 -10.642 21.285 1.00 95.00 91 ASP A N 1
ATOM 748 C CA . ASP A 1 91 ? -13.346 -11.488 20.193 1.00 95.00 91 ASP A CA 1
ATOM 749 C C . ASP A 1 91 ? -13.723 -10.662 18.945 1.00 95.00 91 ASP A C 1
ATOM 751 O O . ASP A 1 91 ? -14.818 -10.760 18.385 1.00 95.00 91 ASP A O 1
ATOM 755 N N . LEU A 1 92 ? -12.828 -9.747 18.553 1.00 97.38 92 LEU A N 1
ATOM 756 C CA . LEU A 1 92 ? -13.068 -8.838 17.434 1.00 97.38 92 LEU A CA 1
ATOM 757 C C . LEU A 1 92 ? -12.788 -9.550 16.113 1.00 97.38 92 LEU A C 1
ATOM 759 O O . LEU A 1 92 ? -11.648 -9.892 15.799 1.00 97.38 92 LEU A O 1
ATOM 763 N N . GLU A 1 93 ? -13.818 -9.691 15.287 1.00 97.62 93 GLU A N 1
ATOM 764 C CA . GLU A 1 93 ? -13.727 -10.344 13.986 1.00 97.62 93 GLU A CA 1
ATOM 765 C C . GLU A 1 93 ? -13.278 -9.352 12.895 1.00 97.62 93 GLU A C 1
ATOM 767 O O . GLU A 1 93 ? -14.005 -8.399 12.591 1.00 97.62 93 GLU A O 1
ATOM 772 N N . PRO A 1 94 ? -12.121 -9.554 12.233 1.00 96.94 94 PRO A N 1
ATOM 773 C CA . PRO A 1 94 ? -11.676 -8.671 11.157 1.00 96.94 94 PRO A CA 1
ATOM 774 C C . PRO A 1 94 ? -12.633 -8.673 9.956 1.00 96.94 94 PRO A C 1
ATOM 776 O O . PRO A 1 94 ? -12.921 -9.718 9.363 1.00 96.94 94 PRO A O 1
ATOM 779 N N . ILE A 1 95 ? -13.054 -7.489 9.509 1.00 96.94 95 ILE A N 1
ATOM 780 C CA . ILE A 1 95 ? -13.859 -7.327 8.298 1.00 96.94 95 ILE A CA 1
ATOM 781 C C . ILE A 1 95 ? -12.946 -7.326 7.073 1.00 96.94 95 ILE A C 1
ATOM 783 O O . ILE A 1 95 ? -12.016 -6.526 6.940 1.00 96.94 95 ILE A O 1
ATOM 787 N N . LYS A 1 96 ? -13.219 -8.230 6.131 1.00 94.25 96 LYS A N 1
ATOM 788 C CA . LYS A 1 96 ? -12.431 -8.354 4.898 1.00 94.25 96 LYS A CA 1
ATOM 789 C C . LYS A 1 96 ? -12.496 -7.077 4.058 1.00 94.25 96 LYS A C 1
ATOM 791 O O . LYS A 1 96 ? -13.527 -6.424 3.984 1.00 94.25 96 LYS A O 1
ATOM 796 N N . TYR A 1 97 ? -11.397 -6.798 3.355 1.00 91.44 97 TYR A N 1
ATOM 797 C CA . TYR A 1 97 ? -11.261 -5.674 2.418 1.00 91.44 97 TYR A CA 1
ATOM 798 C C . TYR A 1 97 ? -11.367 -4.276 3.052 1.00 91.44 97 TYR A C 1
ATOM 800 O O . TYR A 1 97 ? -11.612 -3.307 2.345 1.00 91.44 97 TYR A O 1
ATOM 808 N N . THR A 1 98 ? -11.103 -4.159 4.358 1.00 95.00 98 THR A N 1
ATOM 809 C CA . THR A 1 98 ? -11.106 -2.884 5.101 1.00 95.00 98 THR A CA 1
ATOM 810 C C . THR A 1 98 ? -9.707 -2.382 5.457 1.00 95.00 98 THR A C 1
ATOM 812 O O . THR A 1 98 ? -9.554 -1.528 6.322 1.00 95.00 98 THR A O 1
ATOM 815 N N . GLY A 1 99 ? -8.664 -2.922 4.821 1.00 95.19 99 GLY A N 1
ATOM 816 C CA . GLY A 1 99 ? -7.296 -2.470 5.059 1.00 95.19 99 GLY A CA 1
ATOM 817 C C . GLY A 1 99 ? -7.110 -1.023 4.602 1.00 95.19 99 GLY A C 1
ATOM 818 O O . GLY A 1 99 ? -7.234 -0.733 3.412 1.00 95.19 99 GLY A O 1
ATOM 819 N N . ILE A 1 100 ? -6.779 -0.140 5.536 1.00 95.25 100 ILE A N 1
ATOM 820 C CA . ILE A 1 100 ? -6.541 1.287 5.325 1.00 95.25 100 ILE A CA 1
ATOM 821 C C . ILE A 1 100 ? -5.043 1.535 5.447 1.00 95.25 100 ILE A C 1
ATOM 823 O O . ILE A 1 100 ? -4.400 1.061 6.382 1.00 95.25 100 ILE A O 1
ATOM 827 N N . SER A 1 101 ? -4.484 2.284 4.497 1.00 93.19 101 SER A N 1
ATOM 828 C CA . SER A 1 101 ? -3.113 2.771 4.614 1.00 93.19 101 SER A CA 1
ATOM 829 C C . SER A 1 101 ? -3.119 4.245 4.988 1.00 93.19 101 SER A C 1
ATOM 831 O O . SER A 1 101 ? -3.635 5.073 4.234 1.00 93.19 101 SER A O 1
ATOM 833 N N . VAL A 1 102 ? -2.544 4.562 6.142 1.00 92.44 102 VAL A N 1
ATOM 834 C CA . VAL A 1 102 ? -2.490 5.913 6.698 1.00 92.44 102 VAL A CA 1
ATOM 835 C C . VAL A 1 102 ? -1.259 6.624 6.138 1.00 92.44 102 VAL A C 1
ATOM 837 O O . VAL A 1 102 ? -0.207 6.027 5.881 1.00 92.44 102 VAL A O 1
ATOM 840 N N . LYS A 1 103 ? -1.407 7.907 5.818 1.00 89.50 103 LYS A N 1
ATOM 841 C CA . LYS A 1 103 ? -0.348 8.743 5.242 1.00 89.50 103 LYS A CA 1
ATOM 842 C C . LYS A 1 103 ? -0.344 10.078 5.970 1.00 89.50 103 LYS A C 1
ATOM 844 O O . LYS A 1 103 ? -1.401 10.566 6.347 1.00 89.50 103 LYS A O 1
ATOM 849 N N . LEU A 1 104 ? 0.841 10.670 6.113 1.00 86.50 104 LEU A N 1
ATOM 850 C CA . LEU A 1 104 ? 1.010 11.993 6.717 1.00 86.50 104 LEU A CA 1
ATOM 851 C C . LEU A 1 104 ? 0.101 13.019 6.021 1.00 86.50 104 LEU A C 1
ATOM 853 O O . LEU A 1 104 ? 0.167 13.151 4.794 1.00 86.50 104 LEU A O 1
ATOM 857 N N . GLN A 1 105 ? -0.678 13.780 6.793 1.00 79.69 105 GLN A N 1
ATOM 858 C CA . GLN A 1 105 ? -1.668 14.732 6.262 1.00 79.69 105 GLN A CA 1
ATOM 859 C C . GLN A 1 105 ? -1.049 15.776 5.321 1.00 79.69 105 GLN A C 1
ATOM 861 O O . GLN A 1 105 ? -1.629 16.147 4.304 1.00 79.69 105 GLN A O 1
ATOM 866 N N . ASN A 1 106 ? 0.181 16.199 5.617 1.00 82.00 106 ASN A N 1
ATOM 867 C CA . ASN A 1 106 ? 0.901 17.213 4.845 1.00 82.00 106 ASN A CA 1
ATOM 868 C C . ASN A 1 106 ? 1.671 16.641 3.637 1.00 82.00 106 ASN A C 1
ATOM 870 O O . ASN A 1 106 ? 2.415 17.365 2.967 1.00 82.00 106 ASN A O 1
ATOM 874 N N . SER A 1 107 ? 1.525 15.347 3.334 1.00 79.81 107 SER A N 1
ATOM 875 C CA . SER A 1 107 ? 2.221 14.711 2.216 1.00 79.81 107 SER A CA 1
ATOM 876 C C . SER A 1 107 ? 1.416 14.788 0.917 1.00 79.81 107 SER A C 1
ATOM 878 O O . SER A 1 107 ? 0.512 13.998 0.663 1.00 79.81 107 SER A O 1
ATOM 880 N N . SER A 1 108 ? 1.811 15.698 0.023 1.00 77.62 108 SER A N 1
ATOM 881 C CA . SER A 1 108 ? 1.277 15.766 -1.351 1.00 77.62 108 SER A CA 1
ATOM 882 C C . SER A 1 108 ? 1.879 14.719 -2.300 1.00 77.62 108 SER A C 1
ATOM 884 O O . SER A 1 108 ? 1.420 14.557 -3.432 1.00 77.62 108 SER A O 1
ATOM 886 N N . ARG A 1 109 ? 2.934 14.015 -1.867 1.00 78.31 109 ARG A N 1
ATOM 887 C CA . ARG A 1 109 ? 3.639 12.993 -2.649 1.00 78.31 109 ARG A CA 1
ATOM 888 C C . ARG A 1 109 ? 3.944 11.797 -1.765 1.00 78.31 109 ARG A C 1
ATOM 890 O O . ARG A 1 109 ? 4.882 11.824 -0.974 1.00 78.31 109 ARG A O 1
ATOM 897 N N . TYR A 1 110 ? 3.198 10.721 -1.963 1.00 75.50 110 TYR A N 1
ATOM 898 C CA . TYR A 1 110 ? 3.418 9.464 -1.265 1.00 75.50 110 TYR A CA 1
ATOM 899 C C . TYR A 1 110 ? 3.617 8.314 -2.246 1.00 75.50 110 TYR A C 1
ATOM 901 O O . TYR A 1 110 ? 3.122 8.308 -3.375 1.00 75.50 110 TYR A O 1
ATOM 909 N N . GLN A 1 111 ? 4.373 7.320 -1.799 1.00 76.62 111 GLN A N 1
ATOM 910 C CA . GLN A 1 111 ? 4.582 6.098 -2.550 1.00 76.62 111 GLN A CA 1
ATOM 911 C C . GLN A 1 111 ? 3.517 5.073 -2.150 1.00 76.62 111 GLN A C 1
ATOM 913 O O . GLN A 1 111 ? 3.441 4.682 -0.991 1.00 76.62 111 GLN A O 1
ATOM 918 N N . ILE A 1 112 ? 2.714 4.618 -3.115 1.00 75.19 112 ILE A N 1
ATOM 919 C CA . ILE A 1 112 ? 1.655 3.619 -2.873 1.00 75.19 112 ILE A CA 1
ATOM 920 C C . ILE A 1 112 ? 2.250 2.216 -2.689 1.00 75.19 112 ILE A C 1
ATOM 922 O O . ILE A 1 112 ? 1.784 1.419 -1.881 1.00 75.19 112 ILE A O 1
ATOM 926 N N . THR A 1 113 ? 3.288 1.871 -3.456 1.00 76.19 113 THR A N 1
ATOM 927 C CA . THR A 1 113 ? 3.939 0.561 -3.357 1.00 76.19 113 THR A CA 1
ATOM 928 C C . THR A 1 113 ? 5.390 0.638 -3.810 1.00 76.19 113 THR A C 1
ATOM 930 O O . THR A 1 113 ? 5.704 1.299 -4.797 1.00 76.19 113 THR A O 1
ATOM 933 N N . LYS A 1 114 ? 6.293 -0.050 -3.102 1.00 80.06 114 LYS A N 1
ATOM 934 C CA . LYS A 1 114 ? 7.615 -0.424 -3.630 1.00 80.06 114 LYS A CA 1
ATOM 935 C C . LYS A 1 114 ? 7.548 -1.876 -4.067 1.00 80.06 114 LYS A C 1
ATOM 937 O O . LYS A 1 114 ? 6.949 -2.686 -3.365 1.00 80.06 114 LYS A O 1
ATOM 942 N N . MET A 1 115 ? 8.154 -2.210 -5.195 1.00 85.06 115 MET A N 1
ATOM 943 C CA . MET A 1 115 ? 8.318 -3.600 -5.611 1.00 85.06 115 MET A CA 1
ATOM 944 C C . MET A 1 115 ? 9.767 -3.814 -6.014 1.00 85.06 115 MET A C 1
ATOM 946 O O . MET A 1 115 ? 10.343 -2.982 -6.711 1.00 85.06 115 MET A O 1
ATOM 950 N N . GLY A 1 116 ? 10.353 -4.906 -5.529 1.00 87.94 116 GLY A N 1
ATOM 951 C CA . GLY A 1 116 ? 11.626 -5.393 -6.045 1.00 87.94 116 GLY A CA 1
ATOM 952 C C . GLY A 1 116 ? 11.418 -6.235 -7.310 1.00 87.94 116 GLY A C 1
ATOM 953 O O . GLY A 1 116 ? 10.284 -6.642 -7.581 1.00 87.94 116 GLY A O 1
ATOM 954 N N . PRO A 1 117 ? 12.498 -6.557 -8.042 1.00 92.75 117 PRO A N 1
ATOM 955 C CA . PRO A 1 117 ? 12.424 -7.301 -9.300 1.00 92.75 117 PRO A CA 1
ATOM 956 C C . PRO A 1 117 ? 11.681 -8.634 -9.192 1.00 92.75 117 PRO A C 1
ATOM 958 O O . PRO A 1 117 ? 10.778 -8.898 -9.980 1.00 92.75 117 PRO A O 1
ATOM 961 N N . ASN A 1 118 ? 11.997 -9.442 -8.176 1.00 91.31 118 ASN A N 1
ATOM 962 C CA . ASN A 1 118 ? 11.379 -10.759 -7.998 1.00 91.31 118 ASN A CA 1
ATOM 963 C C . ASN A 1 118 ? 9.876 -10.645 -7.724 1.00 91.31 118 ASN A C 1
ATOM 965 O O . ASN A 1 118 ? 9.084 -11.217 -8.457 1.00 91.31 118 ASN A O 1
ATOM 969 N N . THR A 1 119 ? 9.470 -9.811 -6.759 1.00 88.12 119 THR A N 1
ATOM 970 C CA . THR A 1 119 ? 8.044 -9.596 -6.462 1.00 88.12 119 THR A CA 1
ATOM 971 C C . THR A 1 119 ? 7.280 -9.055 -7.668 1.00 88.12 119 THR A C 1
ATOM 973 O O . THR A 1 119 ? 6.134 -9.430 -7.886 1.00 88.12 119 THR A O 1
ATOM 976 N N . PHE A 1 120 ? 7.896 -8.181 -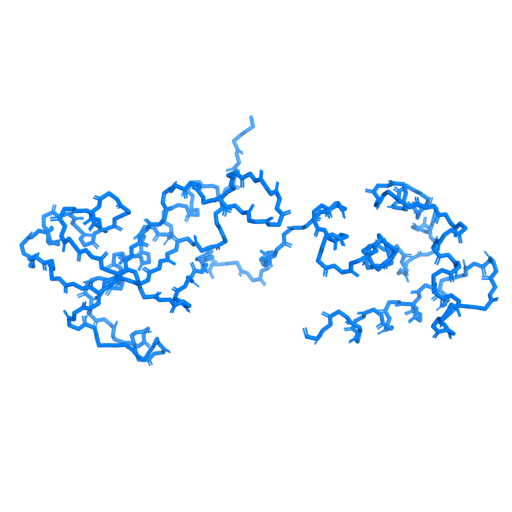8.466 1.00 91.88 120 PHE A N 1
ATOM 977 C CA . PHE A 1 120 ? 7.273 -7.694 -9.691 1.00 91.88 120 PHE A CA 1
ATOM 978 C C . PHE A 1 120 ? 7.099 -8.821 -10.714 1.00 91.88 120 PHE A C 1
ATOM 980 O O . PHE A 1 120 ? 6.017 -8.955 -11.279 1.00 91.88 120 PHE A O 1
ATOM 987 N N . LYS A 1 121 ? 8.122 -9.658 -10.928 1.00 93.31 121 LYS A N 1
ATOM 988 C CA . LYS A 1 121 ? 8.022 -10.828 -11.809 1.00 93.31 121 LYS A CA 1
ATOM 989 C C . LYS A 1 121 ? 6.969 -11.818 -11.327 1.00 93.31 121 LYS A C 1
ATOM 991 O O . LYS A 1 121 ? 6.232 -12.332 -12.157 1.00 93.31 121 LYS A O 1
ATOM 996 N N . ASP A 1 122 ? 6.848 -12.047 -10.025 1.00 90.12 122 ASP A N 1
ATOM 997 C CA . ASP A 1 122 ? 5.823 -12.942 -9.477 1.00 90.12 122 ASP A CA 1
ATOM 998 C C . ASP A 1 122 ? 4.400 -12.428 -9.774 1.00 90.12 122 ASP A C 1
ATOM 1000 O O . ASP A 1 122 ? 3.484 -13.221 -9.977 1.00 90.12 122 ASP A O 1
ATOM 1004 N N . ILE A 1 123 ? 4.210 -11.103 -9.846 1.00 88.75 123 ILE A N 1
ATOM 1005 C CA . ILE A 1 123 ? 2.913 -10.466 -10.140 1.00 88.75 123 ILE A CA 1
ATOM 1006 C C . ILE A 1 123 ? 2.648 -10.360 -11.652 1.00 88.75 123 ILE A C 1
ATOM 1008 O O . ILE A 1 123 ? 1.534 -10.615 -12.104 1.00 88.75 123 ILE A O 1
ATOM 1012 N N . PHE A 1 124 ? 3.648 -9.956 -12.439 1.00 90.50 124 PHE A N 1
ATOM 1013 C CA . PHE A 1 124 ? 3.494 -9.591 -13.856 1.00 90.50 124 PHE A CA 1
ATOM 1014 C C . PHE A 1 124 ? 4.098 -10.608 -14.838 1.00 90.50 124 PHE A C 1
ATOM 1016 O O . PHE A 1 124 ? 4.012 -10.425 -16.053 1.00 90.50 124 PHE A O 1
ATOM 1023 N N . GLY A 1 125 ? 4.724 -11.671 -14.337 1.00 92.56 125 GLY A N 1
ATOM 1024 C CA . GLY A 1 125 ? 5.288 -12.783 -15.108 1.00 92.56 125 GLY A CA 1
ATOM 1025 C C . GLY A 1 125 ? 6.624 -12.504 -15.804 1.00 92.56 125 GLY A C 1
ATOM 1026 O O . GLY A 1 125 ? 7.176 -13.409 -16.425 1.00 92.56 125 GLY A O 1
ATOM 1027 N N . CYS A 1 126 ? 7.162 -11.284 -15.733 1.00 94.00 126 CYS A N 1
ATOM 1028 C CA . CYS A 1 126 ? 8.387 -10.898 -16.440 1.00 94.00 126 CYS A CA 1
ATOM 1029 C C . CYS A 1 126 ? 9.117 -9.733 -15.758 1.00 94.00 126 CYS A C 1
ATOM 1031 O O . CYS A 1 126 ? 8.518 -8.969 -14.996 1.00 94.00 126 CYS A O 1
ATOM 1033 N N . TYR A 1 127 ? 10.412 -9.596 -16.044 1.00 96.75 127 TYR A N 1
ATOM 1034 C CA . TYR A 1 127 ? 11.247 -8.509 -15.525 1.00 96.75 127 TYR A CA 1
ATOM 1035 C C . TYR A 1 127 ? 11.198 -7.270 -16.429 1.00 96.75 127 TYR A C 1
ATOM 1037 O O . TYR A 1 127 ? 11.299 -6.138 -15.956 1.00 96.75 127 TYR A O 1
ATOM 1045 N N . GLU A 1 128 ? 10.983 -7.475 -17.726 1.00 95.69 128 GLU A N 1
ATOM 1046 C CA . GLU A 1 128 ? 11.129 -6.476 -18.787 1.00 95.69 128 GLU A CA 1
ATOM 1047 C C . GLU A 1 128 ? 10.093 -5.356 -18.671 1.00 95.69 128 GLU A C 1
ATOM 1049 O O . GLU A 1 128 ? 10.406 -4.193 -18.925 1.00 95.69 128 GLU A O 1
ATOM 1054 N N . LEU A 1 129 ? 8.878 -5.665 -18.204 1.00 94.31 129 LEU A N 1
ATOM 1055 C CA . LEU A 1 129 ? 7.871 -4.644 -17.898 1.00 94.31 129 LEU A CA 1
ATOM 1056 C C . LEU A 1 129 ? 8.323 -3.705 -16.773 1.00 94.31 129 LEU A C 1
ATOM 1058 O O . LEU A 1 129 ? 8.135 -2.492 -16.881 1.00 94.31 129 LEU A O 1
ATOM 1062 N N . GLY A 1 130 ? 8.923 -4.250 -15.711 1.00 93.62 130 GLY A N 1
ATOM 1063 C CA . GLY A 1 130 ? 9.444 -3.470 -14.587 1.00 93.62 130 GLY A CA 1
ATOM 1064 C C . GLY A 1 130 ? 10.645 -2.629 -15.010 1.00 93.62 130 GLY A C 1
ATOM 1065 O O . GLY A 1 130 ? 10.659 -1.414 -14.804 1.00 93.62 130 GLY A O 1
ATOM 1066 N N . ALA A 1 131 ? 11.588 -3.253 -15.717 1.00 95.06 131 ALA A N 1
ATOM 1067 C CA . ALA A 1 131 ? 12.750 -2.586 -16.293 1.00 95.06 131 ALA A CA 1
ATOM 1068 C C . ALA A 1 131 ? 12.347 -1.425 -17.211 1.00 95.06 131 ALA A C 1
ATOM 1070 O O . ALA A 1 131 ? 12.833 -0.304 -17.064 1.00 95.06 131 ALA A O 1
ATOM 1071 N N . GLY A 1 132 ? 11.377 -1.656 -18.097 1.00 93.94 132 GLY A N 1
ATOM 1072 C CA . GLY A 1 132 ? 10.855 -0.630 -18.995 1.00 93.94 132 GLY A CA 1
ATOM 1073 C C . GLY A 1 132 ? 10.155 0.496 -18.241 1.00 93.94 132 GLY A C 1
ATOM 1074 O O . GLY A 1 132 ? 10.268 1.666 -18.608 1.00 93.94 132 GLY A O 1
ATOM 1075 N N . ALA A 1 133 ? 9.460 0.178 -17.145 1.00 91.75 133 ALA A N 1
ATOM 1076 C CA . ALA A 1 133 ? 8.804 1.184 -16.319 1.00 91.75 133 ALA A CA 1
ATOM 1077 C C . ALA A 1 133 ? 9.821 2.065 -15.581 1.00 91.75 133 ALA A C 1
ATOM 1079 O O . ALA A 1 133 ? 9.505 3.219 -15.283 1.00 91.75 133 ALA A O 1
ATOM 1080 N N . SER A 1 134 ? 11.035 1.572 -15.343 1.00 93.00 134 SER A N 1
ATOM 1081 C CA . SER A 1 134 ? 12.136 2.310 -14.715 1.00 93.00 134 SER A CA 1
ATOM 1082 C C . SER A 1 134 ? 13.106 2.968 -15.697 1.00 93.00 134 SER A C 1
ATOM 1084 O O . SER A 1 134 ? 13.950 3.740 -15.253 1.00 93.00 134 SER A O 1
ATOM 1086 N N . ILE A 1 135 ? 12.990 2.700 -16.999 1.00 93.25 135 ILE A N 1
ATOM 1087 C CA . ILE A 1 135 ? 13.950 3.168 -18.002 1.00 93.25 135 ILE A CA 1
ATOM 1088 C C . ILE A 1 135 ? 13.995 4.703 -18.085 1.00 93.25 135 ILE A C 1
ATOM 1090 O O . ILE A 1 135 ? 12.955 5.386 -18.050 1.00 93.25 135 ILE A O 1
ATOM 1094 N N . TYR A 1 136 ? 15.202 5.251 -18.221 1.00 92.12 136 TYR A N 1
ATOM 1095 C CA . TYR A 1 136 ? 15.405 6.664 -18.502 1.00 92.12 136 TYR A CA 1
ATOM 1096 C C . TYR A 1 136 ? 15.004 6.955 -19.947 1.00 92.12 136 TYR A C 1
ATOM 1098 O O . TYR A 1 136 ? 15.360 6.234 -20.877 1.00 92.12 136 TYR A O 1
ATOM 1106 N N . CYS A 1 137 ? 14.191 7.998 -20.118 1.00 92.12 137 CYS A N 1
ATOM 1107 C CA . CYS A 1 137 ? 13.591 8.365 -21.404 1.00 92.12 137 CYS A CA 1
ATOM 1108 C C . CYS A 1 137 ? 13.322 9.873 -21.546 1.00 92.12 137 CYS A C 1
ATOM 1110 O O . CYS A 1 137 ? 12.644 10.302 -22.482 1.00 92.12 137 CYS A O 1
ATOM 1112 N N . ARG A 1 138 ? 13.772 10.683 -20.577 1.00 89.50 138 ARG A N 1
ATOM 1113 C CA . ARG A 1 138 ? 13.502 12.128 -20.537 1.00 89.50 138 ARG A CA 1
ATOM 1114 C C . ARG A 1 138 ? 14.636 12.937 -21.142 1.00 89.50 138 ARG A C 1
ATOM 1116 O O . ARG A 1 138 ? 14.349 13.809 -21.957 1.00 89.50 138 ARG A O 1
ATOM 1123 N N . ASP A 1 139 ? 15.859 12.604 -20.751 1.00 90.56 139 ASP A N 1
ATOM 1124 C CA . ASP A 1 139 ? 17.099 13.233 -21.184 1.00 90.56 139 ASP A CA 1
ATOM 1125 C C . ASP A 1 139 ? 17.969 12.205 -21.921 1.00 90.56 139 ASP A C 1
ATOM 1127 O O . ASP A 1 139 ? 17.922 11.016 -21.595 1.00 90.56 139 ASP A O 1
ATOM 1131 N N . VAL A 1 140 ? 18.713 12.658 -22.929 1.00 89.56 140 VAL A N 1
ATOM 1132 C CA . VAL A 1 140 ? 19.654 11.831 -23.695 1.00 89.56 140 VAL A CA 1
ATOM 1133 C C . VAL A 1 140 ? 20.837 11.437 -22.815 1.00 89.56 140 VAL A C 1
ATOM 1135 O O . VAL A 1 140 ? 21.248 10.279 -22.852 1.00 89.56 140 VAL A O 1
ATOM 1138 N N . ASP A 1 141 ? 21.310 12.354 -21.971 1.00 90.88 141 ASP A N 1
ATOM 1139 C CA . ASP A 1 141 ? 22.467 12.120 -21.099 1.00 90.88 141 ASP A CA 1
ATOM 1140 C C . ASP A 1 141 ? 22.174 11.042 -20.046 1.00 90.88 141 ASP A C 1
ATOM 1142 O O . ASP A 1 141 ? 23.054 10.302 -19.625 1.00 90.88 141 ASP A O 1
ATOM 1146 N N . ASP A 1 142 ? 20.907 10.874 -19.661 1.00 92.44 142 ASP A N 1
ATOM 1147 C CA . ASP A 1 142 ? 20.496 9.820 -18.733 1.00 92.44 142 ASP A CA 1
ATOM 1148 C C . ASP A 1 142 ? 20.426 8.425 -19.380 1.00 92.44 142 ASP A C 1
ATOM 1150 O O . ASP A 1 142 ? 20.345 7.423 -18.663 1.00 92.44 142 ASP A O 1
ATOM 1154 N N . LEU A 1 143 ? 20.432 8.319 -20.715 1.00 91.38 143 LEU A N 1
ATOM 1155 C CA . LEU A 1 143 ? 20.269 7.028 -21.396 1.00 91.38 143 LEU A CA 1
ATOM 1156 C C . LEU A 1 143 ? 21.429 6.071 -21.113 1.00 91.38 143 LEU A C 1
ATOM 1158 O O . LEU A 1 143 ? 21.216 4.857 -21.091 1.00 91.38 143 LEU A O 1
ATOM 1162 N N . GLU A 1 144 ? 22.624 6.590 -20.821 1.00 92.62 144 GLU A N 1
ATOM 1163 C CA . GLU A 1 144 ? 23.794 5.785 -20.446 1.00 92.62 144 GLU A CA 1
ATOM 1164 C C . GLU A 1 144 ? 23.576 4.964 -19.162 1.00 92.62 144 GLU A C 1
ATOM 1166 O O . GLU A 1 144 ? 24.257 3.965 -18.936 1.00 92.62 144 GLU A O 1
ATOM 1171 N N . LYS A 1 145 ? 22.595 5.342 -18.329 1.00 94.81 145 LYS A N 1
ATOM 1172 C CA . LYS A 1 145 ? 22.259 4.663 -17.065 1.00 94.81 145 LYS A CA 1
ATOM 1173 C C . LYS A 1 145 ? 21.385 3.427 -17.282 1.00 94.81 145 LYS A C 1
ATOM 1175 O O . LYS A 1 145 ? 21.275 2.574 -16.400 1.00 94.81 145 LYS A O 1
ATOM 1180 N N . ASN A 1 146 ? 20.760 3.296 -18.452 1.00 94.62 146 ASN A N 1
ATOM 1181 C CA . ASN A 1 146 ? 19.810 2.225 -18.745 1.00 94.62 146 ASN A CA 1
ATOM 1182 C C . ASN A 1 146 ? 20.384 0.800 -18.607 1.00 94.62 146 ASN A C 1
ATOM 1184 O O . ASN A 1 146 ? 19.684 -0.037 -18.038 1.00 94.62 146 ASN A O 1
ATOM 1188 N N . PRO A 1 147 ? 21.635 0.485 -19.001 1.00 95.31 147 PRO A N 1
ATOM 1189 C CA . PRO A 1 147 ? 22.224 -0.835 -18.752 1.00 95.31 147 PRO A CA 1
ATOM 1190 C C . PRO A 1 147 ? 22.237 -1.240 -17.267 1.00 95.31 147 PRO A C 1
ATOM 1192 O O . PRO A 1 147 ? 21.980 -2.401 -16.933 1.00 95.31 147 PRO A O 1
ATOM 1195 N N . GLN A 1 148 ? 22.468 -0.281 -16.362 1.00 96.50 148 GLN A N 1
ATOM 1196 C CA . GLN A 1 148 ? 22.410 -0.526 -14.917 1.00 96.50 148 GLN A CA 1
ATOM 1197 C C . GLN A 1 148 ? 20.972 -0.759 -14.448 1.00 96.50 148 GLN A C 1
ATOM 1199 O O . GLN A 1 148 ? 20.738 -1.629 -13.611 1.00 96.50 148 GLN A O 1
ATOM 1204 N N . VAL A 1 149 ? 20.001 -0.034 -15.016 1.00 95.69 149 VAL A N 1
ATOM 1205 C CA . VAL A 1 149 ? 18.572 -0.257 -14.744 1.00 95.69 149 VAL A CA 1
ATOM 1206 C C . VAL A 1 149 ? 18.166 -1.676 -15.141 1.00 95.69 149 VAL A C 1
ATOM 1208 O O . VAL A 1 149 ? 17.543 -2.366 -14.339 1.00 95.69 149 VAL A O 1
ATOM 1211 N N . LEU A 1 150 ? 18.544 -2.136 -16.337 1.00 96.50 150 LEU A N 1
ATOM 1212 C CA . LEU A 1 150 ? 18.225 -3.489 -16.807 1.00 96.50 150 LEU A CA 1
ATOM 1213 C C . LEU A 1 150 ? 18.822 -4.556 -15.881 1.00 96.50 150 LEU A C 1
ATOM 1215 O O . LEU A 1 150 ? 18.095 -5.422 -15.393 1.00 96.50 150 LEU A O 1
ATOM 1219 N N . T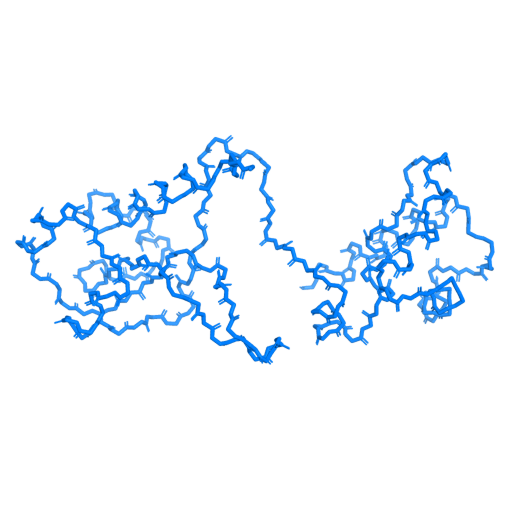HR A 1 151 ? 20.111 -4.421 -15.555 1.00 97.06 151 THR A N 1
ATOM 1220 C CA . THR A 1 151 ? 20.800 -5.316 -14.612 1.00 97.06 151 THR A CA 1
ATOM 1221 C C . THR A 1 151 ? 20.099 -5.338 -13.253 1.00 97.06 151 THR A C 1
ATOM 1223 O O . THR A 1 151 ? 19.829 -6.406 -12.709 1.00 97.06 151 THR A O 1
ATOM 1226 N N . GLY A 1 152 ? 19.737 -4.167 -12.719 1.00 95.69 152 GLY A N 1
ATOM 1227 C CA . GLY A 1 152 ? 19.033 -4.039 -11.442 1.00 95.69 152 GLY A CA 1
ATOM 1228 C C . GLY A 1 152 ? 17.644 -4.684 -11.426 1.00 95.69 152 GLY A C 1
ATOM 1229 O O . GLY A 1 152 ? 17.141 -5.013 -10.354 1.00 95.69 152 GLY A O 1
ATOM 1230 N N . TRP A 1 153 ? 17.038 -4.899 -12.594 1.00 96.88 153 TRP A N 1
ATOM 1231 C CA . TRP A 1 153 ? 15.766 -5.599 -12.765 1.00 96.88 153 TRP A CA 1
ATOM 1232 C C . TRP A 1 153 ? 15.910 -7.092 -13.080 1.00 96.88 153 TRP A C 1
ATOM 1234 O O . TRP A 1 153 ? 14.896 -7.744 -13.307 1.00 96.88 153 TRP A O 1
ATOM 1244 N N . ASN A 1 154 ? 17.123 -7.652 -13.041 1.00 97.31 154 ASN A N 1
ATOM 1245 C CA . ASN A 1 154 ? 17.422 -9.037 -13.427 1.00 97.31 154 ASN A CA 1
ATOM 1246 C C . ASN A 1 154 ? 17.101 -9.346 -14.902 1.00 97.31 154 ASN A C 1
ATOM 1248 O O . ASN A 1 154 ? 16.674 -10.454 -15.228 1.00 97.31 154 ASN A O 1
ATOM 1252 N N . THR A 1 155 ? 17.309 -8.374 -15.793 1.00 97.00 155 THR A N 1
ATOM 1253 C CA . THR A 1 155 ? 17.209 -8.551 -17.249 1.00 97.00 155 THR A CA 1
ATOM 1254 C C . THR A 1 155 ? 18.437 -7.951 -17.945 1.00 97.00 155 THR A C 1
ATOM 1256 O O . THR A 1 155 ? 19.339 -7.407 -17.305 1.00 97.00 155 THR A O 1
ATOM 1259 N N . ASN A 1 156 ? 18.499 -8.063 -19.266 1.00 95.56 156 ASN A N 1
ATOM 1260 C CA . ASN A 1 156 ? 19.552 -7.496 -20.101 1.00 95.56 156 ASN A CA 1
ATOM 1261 C C . ASN A 1 156 ? 18.939 -6.847 -21.350 1.00 95.56 156 ASN A C 1
ATOM 1263 O O . ASN A 1 156 ? 17.731 -6.901 -21.577 1.00 95.56 156 ASN A O 1
ATOM 1267 N N . PHE A 1 157 ? 19.774 -6.193 -22.153 1.00 93.38 157 PHE A N 1
ATOM 1268 C CA . PHE A 1 157 ? 19.301 -5.461 -23.3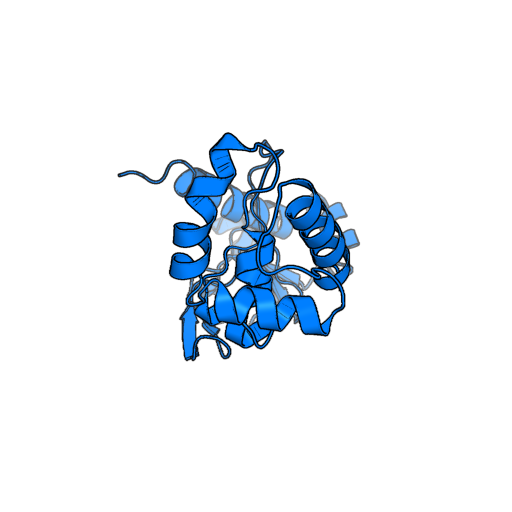23 1.00 93.38 157 PHE A CA 1
ATOM 1269 C C . PHE A 1 157 ? 18.684 -6.369 -24.398 1.00 93.38 157 PHE A C 1
ATOM 1271 O O . PHE A 1 157 ? 17.680 -6.000 -25.003 1.00 93.38 157 PHE A O 1
ATOM 1278 N N . GLU A 1 158 ? 19.232 -7.565 -24.610 1.00 93.00 158 GLU A N 1
ATOM 1279 C CA . GLU A 1 158 ? 18.721 -8.515 -25.600 1.00 93.00 158 GLU A CA 1
ATOM 1280 C C . GLU A 1 158 ? 17.308 -8.993 -25.239 1.00 93.00 158 GLU A C 1
ATOM 1282 O O . GLU A 1 158 ? 16.385 -8.871 -26.051 1.00 93.00 158 GLU A O 1
ATOM 1287 N N . ASP A 1 159 ? 17.116 -9.452 -24.000 1.00 94.56 159 ASP A N 1
ATOM 1288 C CA . ASP A 1 159 ? 15.818 -9.905 -23.491 1.00 94.56 159 ASP A CA 1
ATOM 1289 C C . ASP A 1 159 ? 14.796 -8.764 -23.462 1.00 94.56 159 ASP A C 1
ATOM 1291 O O . ASP A 1 159 ? 13.647 -8.939 -23.879 1.00 94.56 159 ASP A O 1
ATOM 1295 N N . PHE A 1 160 ? 15.228 -7.566 -23.061 1.00 94.69 160 PHE A N 1
ATOM 1296 C CA . PHE A 1 160 ? 14.406 -6.361 -23.070 1.00 94.69 160 PHE A CA 1
ATOM 1297 C C . PHE A 1 160 ? 13.874 -6.039 -24.472 1.00 94.69 160 PHE A C 1
ATOM 1299 O O . PHE A 1 160 ? 12.665 -5.886 -24.668 1.00 94.69 160 PHE A O 1
ATOM 1306 N N . ILE A 1 161 ? 14.758 -5.972 -25.471 1.00 92.56 161 ILE A N 1
ATOM 1307 C CA . ILE A 1 161 ? 14.368 -5.688 -26.856 1.00 92.56 161 ILE A CA 1
ATOM 1308 C C . ILE A 1 161 ? 13.470 -6.791 -27.400 1.00 92.56 161 ILE A C 1
ATOM 1310 O O . ILE A 1 161 ? 12.434 -6.496 -27.996 1.00 92.56 161 ILE A O 1
ATOM 1314 N N . LYS A 1 162 ? 13.830 -8.058 -27.180 1.00 92.50 162 LYS A N 1
ATOM 1315 C CA . LYS A 1 162 ? 13.035 -9.211 -27.613 1.00 92.50 162 LYS A CA 1
ATOM 1316 C C . LYS A 1 162 ? 11.614 -9.149 -27.057 1.00 92.50 162 LYS A C 1
ATOM 1318 O O . LYS A 1 162 ? 10.657 -9.358 -27.805 1.00 92.50 162 LYS A O 1
ATOM 1323 N N . TYR A 1 163 ? 11.470 -8.805 -25.780 1.00 93.50 163 TYR A N 1
ATOM 1324 C CA . TYR A 1 163 ? 10.173 -8.646 -25.138 1.00 93.50 163 TYR A CA 1
ATOM 1325 C C . TYR A 1 163 ? 9.346 -7.546 -25.807 1.00 93.50 163 TYR A C 1
ATOM 1327 O O . TYR A 1 163 ? 8.237 -7.814 -26.263 1.00 93.50 163 TYR A O 1
ATOM 1335 N N . PHE A 1 164 ? 9.873 -6.326 -25.942 1.00 92.25 164 PHE A N 1
ATOM 1336 C CA . PHE A 1 164 ? 9.098 -5.206 -26.496 1.00 92.25 164 PHE A CA 1
ATOM 1337 C C . PHE A 1 164 ? 8.884 -5.277 -28.014 1.00 92.25 164 PHE A C 1
ATOM 1339 O O . PHE A 1 164 ? 7.881 -4.750 -28.502 1.00 92.25 164 PHE A O 1
ATOM 1346 N N . LYS A 1 165 ? 9.742 -5.989 -28.755 1.00 90.56 165 LYS A N 1
ATOM 1347 C CA . LYS A 1 165 ? 9.500 -6.344 -30.165 1.00 90.56 165 LYS A CA 1
ATOM 1348 C C . LYS A 1 165 ? 8.250 -7.201 -30.330 1.00 90.56 165 LYS A C 1
ATOM 1350 O O . LYS A 1 165 ? 7.498 -6.987 -31.272 1.00 90.56 165 LYS A O 1
ATOM 1355 N N . SER A 1 166 ? 7.977 -8.117 -29.395 1.00 88.25 166 SER A N 1
ATOM 1356 C CA . SER A 1 166 ? 6.765 -8.954 -29.449 1.00 88.25 166 SER A CA 1
ATOM 1357 C C . SER A 1 166 ? 5.454 -8.159 -29.336 1.00 88.25 166 SER A C 1
ATOM 1359 O O . SER A 1 166 ? 4.393 -8.668 -29.688 1.00 88.25 166 SER A O 1
ATOM 1361 N N . PHE A 1 167 ? 5.531 -6.900 -28.892 1.00 87.62 167 PHE A N 1
ATOM 1362 C CA . PHE A 1 167 ? 4.406 -5.968 -28.805 1.00 87.62 167 PHE A CA 1
ATOM 1363 C C . PHE A 1 167 ? 4.430 -4.879 -29.888 1.00 87.62 167 PHE A C 1
ATOM 1365 O O . PHE A 1 167 ? 3.628 -3.951 -29.807 1.00 87.62 167 PHE A O 1
ATOM 1372 N N . ASP A 1 168 ? 5.352 -4.957 -30.854 1.00 84.31 168 ASP A N 1
ATOM 1373 C CA . ASP A 1 168 ? 5.559 -3.945 -31.904 1.00 84.31 168 ASP A CA 1
ATOM 1374 C C . ASP A 1 168 ? 5.801 -2.523 -31.347 1.00 84.31 168 ASP A C 1
ATOM 1376 O O . ASP A 1 168 ? 5.403 -1.504 -31.910 1.00 84.31 168 ASP A O 1
ATOM 1380 N N . VAL A 1 169 ? 6.433 -2.440 -30.167 1.00 82.31 169 VAL A N 1
ATOM 1381 C CA . VAL A 1 169 ? 6.710 -1.163 -29.480 1.00 82.31 169 VAL A CA 1
ATOM 1382 C C . VAL A 1 169 ? 8.064 -0.591 -29.897 1.00 82.31 169 VAL A C 1
ATOM 1384 O O . VAL A 1 169 ? 8.247 0.628 -29.935 1.00 82.31 169 VAL A O 1
ATOM 1387 N N . VAL A 1 170 ? 9.015 -1.473 -30.202 1.00 82.44 170 VAL A N 1
ATOM 1388 C CA . VAL A 1 170 ? 10.367 -1.141 -30.659 1.00 82.44 170 VAL A CA 1
ATOM 1389 C C . VAL A 1 170 ? 10.706 -2.009 -31.866 1.00 82.44 170 VAL A C 1
ATOM 1391 O O . VAL A 1 170 ? 10.380 -3.193 -31.882 1.00 82.44 170 VAL A O 1
ATOM 1394 N N . SER A 1 171 ? 11.354 -1.432 -32.876 1.00 71.75 171 SER A N 1
ATOM 1395 C CA . SER A 1 171 ? 11.678 -2.114 -34.138 1.00 71.75 171 SER A CA 1
ATOM 1396 C C . SER A 1 171 ? 13.178 -2.372 -34.310 1.00 71.75 171 SER A C 1
ATOM 1398 O O . SER A 1 171 ? 13.571 -3.382 -34.898 1.00 71.75 171 SER A O 1
ATOM 1400 N N . SER A 1 172 ? 14.029 -1.515 -33.748 1.00 71.31 172 SER A N 1
ATOM 1401 C CA . SER A 1 172 ? 15.488 -1.593 -33.839 1.00 71.31 172 SER A CA 1
ATOM 1402 C C . SER A 1 172 ? 16.128 -2.184 -32.580 1.00 71.31 172 SER A C 1
ATOM 1404 O O . SER A 1 172 ? 15.545 -2.197 -31.496 1.00 71.31 172 SER A O 1
ATOM 1406 N N . SER A 1 173 ? 17.345 -2.708 -32.745 1.00 72.44 173 SER A N 1
ATOM 1407 C CA . SER A 1 173 ? 18.271 -2.979 -31.639 1.00 72.44 173 SER A CA 1
ATOM 1408 C C . SER A 1 173 ? 18.877 -1.698 -31.069 1.00 72.44 173 SER A C 1
ATOM 1410 O O . SER A 1 173 ? 19.318 -1.714 -29.935 1.00 72.44 173 SER A O 1
ATOM 1412 N N . ASP A 1 174 ? 18.852 -0.586 -31.801 1.00 73.06 174 ASP A N 1
ATOM 1413 C CA . ASP A 1 174 ? 19.348 0.699 -31.314 1.00 73.06 174 ASP A CA 1
ATOM 1414 C C . ASP A 1 174 ? 18.164 1.568 -30.898 1.00 73.06 174 ASP A C 1
ATOM 1416 O O . ASP A 1 174 ? 17.382 2.017 -31.742 1.00 73.06 174 ASP A O 1
ATOM 1420 N N . LEU A 1 175 ? 17.992 1.755 -29.589 1.00 82.69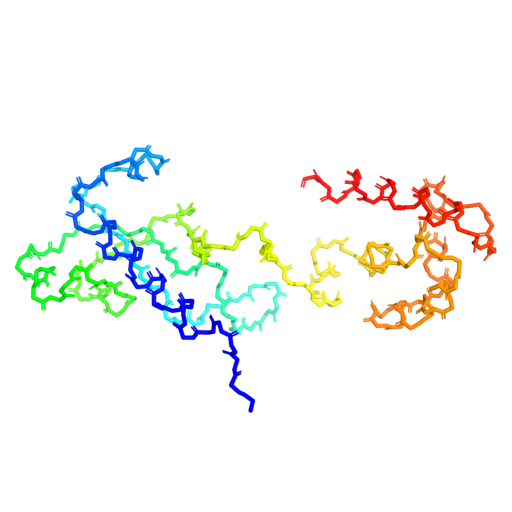 175 LEU A N 1
ATOM 1421 C CA . LEU A 1 175 ? 16.925 2.586 -29.040 1.00 82.69 175 LEU A CA 1
ATOM 1422 C C . LEU A 1 175 ? 17.423 4.007 -28.813 1.00 82.69 175 LEU A C 1
ATOM 1424 O O . LEU A 1 175 ? 18.323 4.248 -28.010 1.00 82.69 175 LEU A O 1
ATOM 1428 N N . ASP A 1 176 ? 16.768 4.953 -29.471 1.00 86.25 176 ASP A N 1
ATOM 1429 C CA . ASP A 1 176 ? 16.920 6.374 -29.209 1.00 86.25 176 ASP A CA 1
ATOM 1430 C C . ASP A 1 176 ? 15.915 6.861 -28.151 1.00 86.25 176 ASP A C 1
ATOM 1432 O O . ASP A 1 176 ? 15.013 6.146 -27.693 1.00 86.25 176 ASP A O 1
ATOM 1436 N N . ILE A 1 177 ? 16.034 8.135 -27.776 1.00 88.88 177 ILE A N 1
ATOM 1437 C CA . ILE A 1 177 ? 15.114 8.762 -26.824 1.00 88.88 177 ILE A CA 1
ATOM 1438 C C . ILE A 1 177 ? 13.645 8.686 -27.281 1.00 88.88 177 ILE A C 1
ATOM 1440 O O . ILE A 1 177 ? 12.744 8.548 -26.450 1.00 88.88 177 ILE A O 1
ATOM 1444 N N . SER A 1 178 ? 13.385 8.744 -28.592 1.00 88.38 178 SER A N 1
ATOM 1445 C CA . SER A 1 178 ? 12.039 8.627 -29.166 1.00 88.38 178 SER A CA 1
ATOM 1446 C C . SER A 1 178 ? 11.444 7.243 -28.902 1.00 88.38 178 SER A C 1
ATOM 1448 O O . SER A 1 178 ? 10.301 7.121 -28.449 1.00 88.38 178 SER A O 1
ATOM 1450 N N . SER A 1 179 ? 12.244 6.198 -29.097 1.00 88.94 179 SER A N 1
ATOM 1451 C CA . SER A 1 179 ? 11.872 4.806 -28.855 1.00 88.94 179 SER A CA 1
ATOM 1452 C C . SER A 1 179 ? 11.554 4.563 -27.380 1.00 88.94 179 SER A C 1
ATOM 1454 O O . SER A 1 179 ? 10.494 4.022 -27.054 1.00 88.94 179 SER A O 1
ATOM 1456 N N . TYR A 1 180 ? 12.391 5.059 -26.463 1.00 90.75 180 TYR A N 1
ATOM 1457 C CA . TYR A 1 180 ? 12.122 4.948 -25.026 1.00 90.75 180 TYR A CA 1
ATOM 1458 C C . TYR A 1 180 ? 10.866 5.720 -24.588 1.00 90.75 180 TYR A C 1
ATOM 1460 O O . TYR A 1 180 ? 10.105 5.242 -23.741 1.00 90.75 180 TYR A O 1
ATOM 1468 N N . LYS A 1 181 ? 10.586 6.887 -25.185 1.00 89.75 181 LYS A N 1
ATOM 1469 C CA . LYS A 1 181 ? 9.343 7.639 -24.926 1.00 89.75 181 LYS A CA 1
ATOM 1470 C C . LYS A 1 181 ? 8.101 6.867 -25.378 1.00 89.75 181 LYS A C 1
ATOM 1472 O O . LYS A 1 181 ? 7.127 6.805 -24.624 1.00 89.75 181 LYS A O 1
ATOM 1477 N N . LYS A 1 182 ? 8.129 6.232 -26.556 1.00 89.12 182 LYS A N 1
ATOM 1478 C CA . LYS A 1 182 ? 7.032 5.361 -27.034 1.00 89.12 182 LYS A CA 1
ATOM 1479 C C . LYS A 1 182 ? 6.789 4.194 -26.081 1.00 89.12 182 LYS A C 1
ATOM 1481 O O . LYS A 1 182 ? 5.647 3.945 -25.687 1.00 89.12 182 LYS A O 1
ATOM 1486 N N . LEU A 1 183 ? 7.864 3.544 -25.641 1.00 91.25 183 LEU A N 1
ATOM 1487 C CA . LEU A 1 183 ? 7.810 2.459 -24.666 1.00 91.25 183 LEU A CA 1
ATOM 1488 C C . LEU A 1 183 ? 7.169 2.912 -23.348 1.00 91.25 183 LEU A C 1
ATOM 1490 O O . LE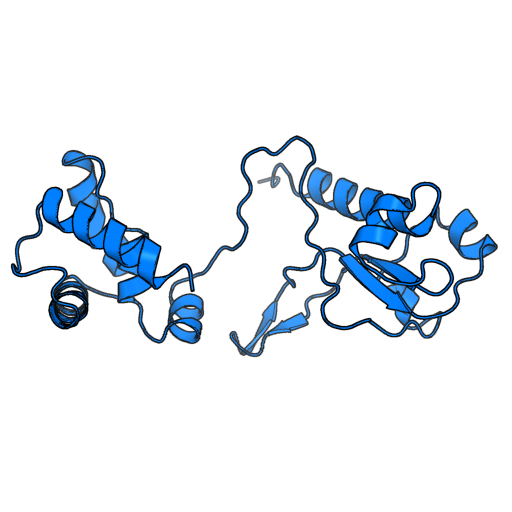U A 1 183 ? 6.306 2.219 -22.806 1.00 91.25 183 LEU A O 1
ATOM 1494 N N . LYS A 1 184 ? 7.486 4.121 -22.870 1.00 90.06 184 LYS A N 1
ATOM 1495 C CA . LYS A 1 184 ? 6.864 4.679 -21.662 1.00 90.06 184 LYS A CA 1
ATOM 1496 C C . LYS A 1 184 ? 5.350 4.853 -21.800 1.00 90.06 184 LYS A C 1
ATOM 1498 O O . LYS A 1 184 ? 4.609 4.519 -20.875 1.00 90.06 184 LYS A O 1
ATOM 1503 N N . VAL A 1 185 ? 4.880 5.345 -22.948 1.00 89.25 185 VAL A N 1
ATOM 1504 C CA . VAL A 1 185 ? 3.442 5.503 -23.233 1.00 89.25 185 VAL A CA 1
ATOM 1505 C C . VAL A 1 185 ? 2.734 4.150 -23.255 1.00 89.25 185 VAL A C 1
ATOM 1507 O O . VAL A 1 185 ? 1.662 4.010 -22.661 1.00 89.25 185 VAL A O 1
ATOM 1510 N N . PHE A 1 186 ? 3.335 3.147 -23.898 1.00 91.31 186 PHE A N 1
ATOM 1511 C CA . PHE A 1 186 ? 2.820 1.778 -23.897 1.00 91.31 186 PHE A CA 1
ATOM 1512 C C . PHE A 1 186 ? 2.679 1.229 -22.469 1.00 91.31 186 PHE A C 1
ATOM 1514 O O . PHE A 1 186 ? 1.615 0.734 -22.092 1.00 91.31 186 PHE A O 1
ATOM 1521 N N . LEU A 1 187 ? 3.714 1.384 -21.642 1.00 91.19 187 LEU A N 1
ATOM 1522 C CA . LEU A 1 187 ? 3.725 0.864 -20.275 1.00 91.19 187 LEU A CA 1
ATOM 1523 C C . LEU A 1 187 ? 2.697 1.518 -19.361 1.00 91.19 187 LEU A C 1
ATOM 1525 O O . LEU A 1 187 ? 2.069 0.818 -18.571 1.00 91.19 187 LEU A O 1
ATOM 1529 N N . ILE A 1 188 ? 2.472 2.829 -19.491 1.00 86.19 188 ILE A N 1
ATOM 1530 C CA . ILE A 1 188 ? 1.413 3.517 -18.738 1.00 86.19 188 ILE A CA 1
ATOM 1531 C C . ILE A 1 188 ? 0.056 2.868 -19.019 1.00 86.19 188 ILE A C 1
ATOM 1533 O O . ILE A 1 188 ? -0.720 2.661 -18.093 1.00 86.19 188 ILE A O 1
ATOM 1537 N N . LYS A 1 189 ? -0.230 2.510 -20.275 1.00 87.25 189 LYS A N 1
ATOM 1538 C CA . LYS A 1 189 ? -1.483 1.827 -20.634 1.00 87.25 189 LYS A CA 1
ATOM 1539 C C . LYS A 1 189 ? -1.513 0.385 -20.131 1.00 87.25 189 LYS A C 1
ATOM 1541 O O . LYS A 1 189 ? -2.551 -0.081 -19.678 1.00 87.25 189 LYS A O 1
ATOM 1546 N N . ARG A 1 190 ? -0.386 -0.326 -20.209 1.00 86.88 190 ARG A N 1
ATOM 1547 C CA . ARG A 1 190 ? -0.298 -1.750 -19.857 1.00 86.88 190 ARG A CA 1
ATOM 1548 C C . ARG A 1 190 ? -0.394 -2.004 -18.351 1.00 86.88 190 ARG A C 1
ATOM 1550 O O . ARG A 1 190 ? -0.995 -3.001 -17.965 1.00 86.88 190 ARG A O 1
ATOM 1557 N N . LEU A 1 191 ? 0.189 -1.125 -17.534 1.00 84.81 191 LEU A N 1
ATOM 1558 C CA . LEU A 1 191 ? 0.256 -1.264 -16.073 1.00 84.81 191 LEU A CA 1
ATOM 1559 C C . LEU A 1 191 ? -0.926 -0.621 -15.332 1.00 84.81 191 LEU A C 1
ATOM 1561 O O . LEU A 1 191 ? -1.104 -0.895 -14.154 1.00 84.81 191 LEU A O 1
ATOM 1565 N N . ARG A 1 192 ? -1.739 0.214 -15.994 1.00 75.38 192 ARG A N 1
ATOM 1566 C CA . ARG A 1 192 ? -2.959 0.825 -15.425 1.00 75.38 192 ARG A CA 1
ATOM 1567 C C . ARG A 1 192 ? -4.198 -0.089 -15.469 1.00 75.38 192 ARG A C 1
ATOM 1569 O O . ARG A 1 192 ? -5.312 0.423 -15.498 1.00 75.38 192 ARG A O 1
ATOM 1576 N N . LYS A 1 193 ? -4.014 -1.407 -15.537 1.00 49.31 193 LYS A N 1
ATOM 1577 C CA . LYS A 1 193 ? -5.135 -2.353 -15.476 1.00 49.31 193 LYS A CA 1
ATOM 1578 C C . LYS A 1 193 ? -5.656 -2.506 -14.057 1.00 49.31 193 LYS A C 1
ATOM 1580 O O . LYS A 1 193 ? -4.805 -2.607 -13.149 1.00 49.31 193 LYS A O 1
#

Sequence (193 aa):
MTNRGTAEGTEEEISFVKLLNKKEDLSYWDVLNLDHNCHFAIHVLYQKFSKISNKKVYPKADVYIAKGNVPYSYLEDNDFYLSEDNTEDFDLEPIKYTGISVKLQNSSRYQITKMGPNTFKDIFGCYELGAGASIYCRDVDDLEKNPQVLTGWNTNFEDFIKYFKSFDVVSSSDLDISSYKKLKVFLIKRLRK

Secondary structure (DSSP, 8-state):
---TTHHHHHHHHHHHHHHHHH-S--HHHHHHTS-TTTEEEEE--S-EEETTTTEEE--S-SEEEEES---HHHHHHTTT--BTHHHHHTTPEEPTT--B----TT-SS--S----HHHHHHHHS-SHHHHHHH---S-SGGGGGHHHHHHHTT--HHHHHHHHHTTTS---SS--HHHHHHHHHHHHHHH--

Radius of gyration: 22.57 Å; chains: 1; bounding box: 46×34×64 Å

pLDDT: mean 90.11, std 10.17, range [33.69, 98.44]

Organism: Methanobrevibacter ruminantium (strain ATCC 35063 / DSM 1093 / JCM 13430 / OCM 146 / M1) (NCBI:txid634498)

Foldseek 3Di:
DPPPPPVVQVVQLQVVQLVLQVCPDCPVVVVVVDDSQFKGKAAEDFFDQDPLVRGTDRDQFRIFMWGFDDDPVVCVVVSNGHYPVCCVVTVTHTDPPRRHHGDDPPDPDDDSDDDFLSSVCSVPVDLLLVLLLPADQDDQVCNVCSQVSQVRNVHGLVVNQVVVVVVVLDDDSDDDSVSSVSSNVVSVVVVVD